Protein 6KKG (pdb70)

InterPro domains:
  IPR001202 WW domain [PF00397] (303-332)
  IPR001202 WW domain [PS01159] (307-332)
  IPR001202 WW domain [PS01159] (353-378)
  IPR001202 WW domain [PS50020] (301-334)
  IPR001202 WW domain [PS50020] (347-380)
  IPR001202 WW domain [SM00456] (302-334)
  IPR001202 WW domain [SM00456] (348-380)
  IPR001202 WW domain [cd00201] (304-334)
  IPR001202 WW domain [cd00201] (350-380)
  IPR001478 PDZ domain [PF00595] (20-96)
  IPR001478 PDZ domain [PF00595] (427-494)
  IPR001478 PDZ domain [PF00595] (607-668)
  IPR001478 PDZ domain [PF00595] (780-857)
  IPR001478 PDZ domain [PF00595] (920-1005)
  IPR001478 PDZ domain [PF00595] (1140-1217)
  IPR001478 PDZ domain [PS50106] (17-101)
  IPR001478 PDZ domain [PS50106] (425-494)
  IPR001478 PDZ domain [PS50106] (604-667)
  IPR001478 PDZ domain [PS50106] (777-859)
  IPR001478 PDZ domain [PS50106] (919-1009)

B-factor: mean 31.5, std 11.19, range [12.84, 75.73]

Sequence (214 aa):
DPLPDNWEMAYTEKGEVYFIDHNTKTTSWLDPRLAKKAKPPEECKENELPYGWEKIDDPIYGTYYVDHINRRTQFENPVLEAKRKLQDPLPDNWEMAYTEKGEVYFIDHNTKTTSWLDPRLAKKAKPPEECKENELPYGWEKIDDPIYGTYYVDHINRRTQFENPVLEAKRKLQDRPPPYVAPPSYEGPHRTLGDRPPPYVAPPSYEGPHRTLG

Secondary structure (DSSP, 8-state):
-PPPTTEEEEE-TT--EEEEETTTTEEESS-GGG-PBP--GGG--TT---TTEEEEEETTTEEEEEETTTTEEESS-HHHHHHHHT-/-PPPTTEEEEE-TT--EEEEETTTTEEESS-GGG--B---GGG--TT---TTEEEEEETTTEEEEEETTTTEEESS-HHHHHHHHT-/--PPPP-PPPPSSS--B---/--PPPP---S-SSS--B---

Radius of gyration: 18.99 Å; Cα contacts (8 Å, |Δi|>4): 407; chains: 4; bounding box: 40×40×57 Å

Organism: Mus musculus (NCBI:txid10090)

Solvent-accessible surface area: 13115 Å² total; per-residue (Å²): 159,120,46,58,122,94,30,72,35,0,70,14,174,185,46,89,58,2,8,0,3,66,88,23,87,9,8,3,47,25,18,32,95,113,36,92,62,10,52,4,9,1,22,0,67,170,109,66,48,10,36,7,46,79,117,50,107,29,143,83,144,28,54,21,13,13,8,21,33,79,44,145,27,49,85,58,29,7,4,108,38,15,70,136,129,65,125,164,118,50,57,124,94,32,70,42,0,66,21,168,200,47,100,52,2,8,1,3,70,80,21,90,6,7,2,48,24,16,34,86,115,22,107,55,8,61,4,16,2,25,0,66,173,109,63,49,10,47,7,50,81,107,45,89,31,142,82,143,33,55,20,14,11,8,24,31,68,46,141,24,42,88,56,30,6,5,107,39,16,71,142,127,64,157,184,84,18,24,110,43,112,49,7,53,76,53,132,40,137,45,111,57,113,83,183,87,19,20,109,41,108,51,7,51,81,52,161,40,135,42,106,54,112,81

GO terms:
  GO:0005515 protein binding (F, IPI)
  GO:0070697 activin receptor binding (F, IPI)
  GO:0007165 signal transduction (P, IPI)
  GO:0030425 dendrite (C, IDA)
  GO:2000809 positive regulation of synaptic vesicle clustering (P, IDA)
  GO:0097118 neuroligin clustering involved in postsynaptic membrane assembly (P, IDA)
  GO:0097546 ciliary base (C, IDA)
  GO:0001750 photoreceptor outer segment (C, IDA)
  GO:0001917 photoreceptor inner segment (C, IDA)
  GO:0005737 cytoplasm (C, IDA)
  GO:0005814 centriole (C, IDA)
  GO:0005886 plasma membrane (C, IDA)
  GO:0032926 negative regulation of activin receptor signaling pathway (P, IDA)
  GO:0060395 SMAD protein signal transduction (P, IDA)
  GO:0072583 clathrin-dependent endocytosis (P, IMP)
  GO:0070699 type II activin receptor binding (F, IPI)
  GO:0046332 SMAD binding (F, IPI)

Nearest PDB structures (foldseek):
  6kkg-assembly2_B  TM=1.010E+00  e=1.401E-16  Mus musculus
  6jjz-assembly2_B  TM=9.881E-01  e=5.230E-16  Mus musculus
  6j68-assembly1_A  TM=7.186E-01  e=1.874E-09  Mus musculus
  7bqf-assembly1_A-2  TM=5.905E-01  e=9.188E-08  Mus musculus
  2kxq-assembly1_A  TM=3.965E-01  e=7.724E-06  Homo sapiens

Foldseek 3Di:
DDADPQKDWDADPVGQIWIARPVVRDIFNDGPVPDDDFDDLLPDDDPDGGPQKDWDQDPVPGIWMAGRVVRDIGRDRRNVVSNVVVD/DDADPQKDWDADPVGQIWMARRVVRDIFNDRPVPDDDFDDLLPDDDPDGGPQKDWDADPVPGIWMAGRVVGDIGRDRNSVVVNVVVD/DDDDDDDDDPDPPDDDPPPD/DDDDDDDDDDDPPDDDPPVD

Structure (mmCIF, N/CA/C/O backbone):
data_6KKG
#
_entry.id   6KKG
#
_cell.length_a   55.715
_cell.length_b   55.715
_cell.length_c   74.696
_cell.angle_alpha   90.000
_cell.angle_beta   90.000
_cell.angle_gamma   120.000
#
_symmetry.space_group_name_H-M   'P 32'
#
loop_
_entity.id
_entity.type
_entity.pdbx_description
1 polymer 'Membrane-associated guanylate kinase, WW and PDZ domain-containing protein 2'
2 polymer 'Peptide from Dendrin'
3 water water
#
loop_
_atom_site.group_PDB
_atom_site.id
_atom_site.type_symbol
_atom_site.label_atom_id
_atom_site.label_alt_id
_atom_site.label_comp_id
_atom_site.label_asym_id
_atom_site.label_entity_id
_atom_site.label_seq_id
_atom_site.pdbx_PDB_ins_code
_atom_site.Cartn_x
_atom_site.Cartn_y
_atom_site.Cartn_z
_atom_site.occupancy
_atom_site.B_iso_or_equiv
_atom_site.auth_seq_id
_atom_site.auth_comp_id
_atom_site.auth_asym_id
_atom_site.auth_atom_id
_atom_site.pdbx_PDB_model_num
ATOM 1 N N . ASP A 1 11 ? -22.880 41.663 5.781 1.00 68.48 301 ASP A N 1
ATOM 2 C CA . ASP A 1 11 ? -22.073 40.631 6.469 1.00 65.11 301 ASP A CA 1
ATOM 3 C C . ASP A 1 11 ? -22.775 39.313 6.912 1.00 62.69 301 ASP A C 1
ATOM 4 O O . ASP A 1 11 ? -22.106 38.394 7.393 1.00 61.51 301 ASP A O 1
ATOM 9 N N . PRO A 1 12 ? -24.114 39.198 6.762 1.00 62.99 302 PRO A N 1
ATOM 10 C CA . PRO A 1 12 ? -24.627 38.012 7.471 1.00 61.80 302 PRO A CA 1
ATOM 11 C C . PRO A 1 12 ? -24.560 36.715 6.657 1.00 60.47 302 PRO A C 1
ATOM 12 O O . PRO A 1 12 ? -24.755 36.729 5.437 1.00 61.08 302 PRO A O 1
ATOM 16 N N . LEU A 1 13 ? -24.317 35.608 7.361 1.00 58.39 303 LEU A N 1
ATOM 17 C CA . LEU A 1 13 ? -24.328 34.257 6.801 1.00 54.94 303 LEU A CA 1
ATOM 18 C C . LEU A 1 13 ? -25.672 33.890 6.195 1.00 56.38 303 LEU A C 1
ATOM 19 O O . LEU A 1 13 ? -26.687 34.479 6.545 1.00 58.82 303 LEU A O 1
ATOM 24 N N . PRO A 1 14 ? -25.683 32.892 5.295 1.00 57.75 304 PRO A N 1
ATOM 25 C CA . PRO A 1 14 ? -26.945 32.366 4.773 1.00 56.45 304 PRO A CA 1
ATOM 26 C C . PRO A 1 14 ? -27.749 31.671 5.867 1.00 56.97 304 PRO A C 1
ATOM 27 O O . PRO A 1 14 ? -27.236 31.472 6.972 1.00 55.96 304 PRO A O 1
ATOM 31 N N . ASP A 1 15 ? -28.988 31.304 5.555 1.00 58.74 305 ASP A N 1
ATOM 32 C CA . ASP A 1 15 ? -29.871 30.646 6.512 1.00 59.74 305 ASP A CA 1
ATOM 33 C C . ASP A 1 15 ? -29.289 29.326 7.016 1.00 60.30 305 ASP A C 1
ATOM 34 O O . ASP A 1 15 ? -28.824 28.511 6.223 1.00 58.86 305 ASP A O 1
ATOM 39 N N . ASN A 1 16 ? -29.344 29.126 8.331 1.00 57.50 306 ASN A N 1
ATOM 40 C CA . ASN A 1 16 ? -28.844 27.923 8.992 1.00 55.71 306 ASN A CA 1
ATOM 41 C C . ASN A 1 16 ? -27.341 27.714 8.813 1.00 52.91 306 ASN A C 1
ATOM 42 O O . ASN A 1 16 ? -26.873 26.586 8.728 1.00 51.38 306 ASN A O 1
ATOM 47 N N . TRP A 1 17 ? -26.597 28.814 8.749 1.00 41.98 307 TRP A N 1
ATOM 48 C CA . TRP A 1 17 ? -25.148 28.787 8.839 1.00 31.52 307 TRP A CA 1
ATOM 49 C C . TRP A 1 17 ? -24.686 29.447 10.133 1.00 37.80 307 TRP A C 1
ATOM 50 O O . TRP A 1 17 ? -25.232 30.468 10.544 1.00 39.38 307 TRP A O 1
ATOM 61 N N . GLU A 1 18 ? -23.667 28.883 10.768 1.00 36.59 308 GLU A N 1
ATOM 62 C CA . GLU A 1 18 ? -23.014 29.554 11.891 1.00 37.86 308 GLU A CA 1
ATOM 63 C C . GLU A 1 18 ? -21.534 29.678 11.576 1.00 31.77 308 GLU A C 1
ATOM 64 O O . GLU A 1 18 ? -20.990 28.830 10.877 1.00 30.28 308 GLU A O 1
ATOM 70 N N . MET A 1 19 ? -20.878 30.718 12.076 1.00 32.43 309 MET A N 1
ATOM 71 C CA . MET A 1 19 ? -19.425 30.722 12.022 1.00 33.12 309 MET A CA 1
ATOM 72 C C . MET A 1 19 ? -18.920 30.320 13.394 1.00 34.55 309 MET A C 1
ATOM 73 O O . MET A 1 19 ? -19.619 30.493 14.392 1.00 36.61 309 MET A O 1
ATOM 78 N N . ALA A 1 20 ? -17.723 29.749 13.440 1.00 30.96 310 ALA A N 1
ATOM 79 C CA . ALA A 1 20 ? -17.164 29.272 14.701 1.00 34.75 310 ALA A CA 1
ATOM 80 C C . ALA A 1 20 ? -15.652 29.449 14.731 1.00 30.66 310 ALA A C 1
ATOM 81 O O . ALA A 1 20 ? -15.035 29.702 13.703 1.00 33.60 310 ALA A O 1
ATOM 83 N N . TYR A 1 21 ? -15.059 29.315 15.909 1.00 31.35 311 TYR A N 1
ATOM 84 C CA . TYR A 1 21 ? -13.612 29.411 16.035 1.00 30.66 311 TYR A CA 1
ATOM 85 C C . TYR A 1 21 ? -13.035 28.068 16.461 1.00 36.62 311 TYR A C 1
ATOM 86 O O . TYR A 1 21 ? -13.602 27.384 17.333 1.00 30.47 311 TYR A O 1
ATOM 95 N N . THR A 1 22 ? -11.916 27.683 15.850 1.00 24.90 312 THR A N 1
ATOM 96 C CA . THR A 1 22 ? -11.196 26.513 16.331 1.00 27.37 312 THR A CA 1
ATOM 97 C C . THR A 1 22 ? -10.611 26.822 17.699 1.00 27.44 312 THR A C 1
ATOM 98 O O . THR A 1 22 ? -10.764 27.933 18.211 1.00 27.66 312 THR A O 1
ATOM 102 N N . GLU A 1 23 ? -9.942 25.839 18.285 1.00 28.93 313 GLU A N 1
ATOM 103 C CA . GLU A 1 23 ? -9.255 26.037 19.556 1.00 32.20 313 GLU A CA 1
ATOM 104 C C . GLU A 1 23 ? -8.221 27.146 19.455 1.00 29.73 313 GLU A C 1
ATOM 105 O O . GLU A 1 23 ? -7.977 27.845 20.432 1.00 31.00 313 GLU A O 1
ATOM 111 N N . LYS A 1 24 ? -7.604 27.285 18.280 1.00 27.75 314 LYS A N 1
ATOM 112 C CA . LYS A 1 24 ? -6.595 28.317 18.047 1.00 29.14 314 LYS A CA 1
ATOM 113 C C . LYS A 1 24 ? -7.209 29.676 17.734 1.00 28.16 314 LYS A C 1
ATOM 114 O O . LYS A 1 24 ? -6.508 30.676 17.659 1.00 28.73 314 LYS A O 1
ATOM 120 N N . GLY A 1 25 ? -8.509 29.715 17.499 1.00 25.49 315 GLY A N 1
ATOM 121 C CA . GLY A 1 25 ? -9.119 30.948 17.053 1.00 24.81 315 GLY A CA 1
ATOM 122 C C . GLY A 1 25 ? -9.017 31.109 15.549 1.00 23.01 315 GLY A C 1
ATOM 123 O O . GLY A 1 25 ? -8.790 32.200 15.053 1.00 22.52 315 GLY A O 1
ATOM 124 N N . GLU A 1 26 ? -9.167 30.011 14.818 1.00 22.42 316 GLU A N 1
ATOM 125 C CA . GLU A 1 26 ? -9.283 30.112 13.375 1.00 27.68 316 GLU A CA 1
ATOM 126 C C . GLU A 1 26 ? -10.755 30.049 12.976 1.00 27.22 316 GLU A C 1
ATOM 127 O O . GLU A 1 26 ? -11.528 29.237 13.500 1.00 26.87 316 GLU A O 1
ATOM 133 N N . VAL A 1 27 ? -11.153 30.917 12.059 1.00 20.86 317 VAL A N 1
ATOM 134 C CA . VAL A 1 27 ? -12.547 30.950 11.641 1.00 21.23 317 VAL A CA 1
ATOM 135 C C . VAL A 1 27 ? -12.843 29.805 10.669 1.00 20.87 317 VAL A C 1
ATOM 136 O O . VAL A 1 27 ? -12.033 29.507 9.778 1.00 20.34 317 VAL A O 1
ATOM 140 N N . TYR A 1 28 ? -13.977 29.138 10.886 1.00 21.49 318 TYR A N 1
ATOM 141 C CA . TYR A 1 28 ? -14.546 28.208 9.913 1.00 21.54 318 TYR A CA 1
ATOM 142 C C . TYR A 1 28 ? -16.060 28.316 9.923 1.00 22.39 318 TYR A C 1
ATOM 143 O O . TYR A 1 28 ? -16.636 29.002 10.770 1.00 23.92 318 TYR A O 1
ATOM 152 N N . PHE A 1 29 ? -16.704 27.630 8.983 1.00 22.65 319 PHE A N 1
ATOM 153 C CA . PHE A 1 29 ? -18.127 27.822 8.749 1.00 23.62 319 PHE A CA 1
ATOM 154 C C . PHE A 1 29 ? -18.908 26.531 8.865 1.00 24.39 319 PHE A C 1
ATOM 155 O O . PHE A 1 29 ? -18.456 25.483 8.429 1.00 24.27 319 PHE A O 1
ATOM 163 N N . ILE A 1 30 ? -20.070 26.626 9.490 1.00 25.52 320 ILE A N 1
ATOM 164 C CA . ILE A 1 30 ? -20.900 25.467 9.739 1.00 29.85 320 ILE A CA 1
ATOM 165 C C . ILE A 1 30 ? -22.160 25.572 8.904 1.00 27.56 320 ILE A C 1
ATOM 166 O O . ILE A 1 30 ? -22.901 26.532 9.025 1.00 28.34 320 ILE A O 1
ATOM 171 N N . ASP A 1 31 ? -22.369 24.601 8.020 1.00 29.58 321 ASP A N 1
ATOM 172 C CA . ASP A 1 31 ? -23.560 24.576 7.178 1.00 30.16 321 ASP A CA 1
ATOM 173 C C . ASP A 1 31 ? -24.581 23.579 7.713 1.00 30.50 321 ASP A C 1
ATOM 174 O O . ASP A 1 31 ? -24.514 22.388 7.403 1.00 35.24 321 ASP A O 1
ATOM 179 N N . HIS A 1 32 ? -25.543 24.061 8.495 1.00 31.69 322 HIS A N 1
ATOM 180 C CA . HIS A 1 32 ? -26.563 23.163 9.049 1.00 33.45 322 HIS A CA 1
ATOM 181 C C . HIS A 1 32 ? -27.518 22.616 7.985 1.00 34.60 322 HIS A C 1
ATOM 182 O O . HIS A 1 32 ? -28.251 21.667 8.250 1.00 39.25 322 HIS A O 1
ATOM 189 N N . ASN A 1 33 ? -27.536 23.215 6.795 1.00 34.28 323 ASN A N 1
ATOM 190 C CA . ASN A 1 33 ? -28.396 22.722 5.717 1.00 38.01 323 ASN A CA 1
ATOM 191 C C . ASN A 1 33 ? -27.912 21.372 5.199 1.00 35.60 323 ASN A C 1
ATOM 192 O O . ASN A 1 33 ? -28.717 20.493 4.871 1.00 37.21 323 ASN A O 1
ATOM 197 N N . THR A 1 34 ? -26.589 21.221 5.130 1.00 36.74 324 THR A N 1
ATOM 198 C CA . THR A 1 34 ? -25.974 19.981 4.671 1.00 34.36 324 THR A CA 1
ATOM 199 C C . THR A 1 34 ? -25.174 19.229 5.745 1.00 33.98 324 THR A C 1
ATOM 200 O O . THR A 1 34 ? -24.551 18.219 5.442 1.00 34.54 324 THR A O 1
ATOM 204 N N . LYS A 1 35 ? -25.180 19.713 6.986 1.00 36.78 325 LYS A N 1
ATOM 205 C CA . LYS A 1 35 ? -24.455 19.050 8.078 1.00 33.58 325 LYS A CA 1
ATOM 206 C C . LYS A 1 35 ? -22.956 18.908 7.794 1.00 33.80 325 LYS A C 1
ATOM 207 O O . LYS A 1 35 ? -22.350 17.880 8.111 1.00 33.30 325 LYS A O 1
ATOM 211 N N . THR A 1 36 ? -22.370 19.929 7.178 1.00 24.04 326 THR A N 1
ATOM 212 C CA . THR A 1 36 ? -20.948 19.916 6.862 1.00 22.62 326 THR A CA 1
ATOM 213 C C . THR A 1 36 ? -20.260 21.159 7.421 1.00 21.83 326 THR A C 1
ATOM 214 O O . THR A 1 36 ? -20.920 22.166 7.668 1.00 22.34 326 THR A O 1
ATOM 218 N N . THR A 1 37 ? -18.942 21.097 7.608 1.00 20.95 327 THR A N 1
ATOM 219 C CA . THR A 1 37 ? -18.172 22.308 7.911 1.00 28.62 327 THR A CA 1
ATOM 220 C C . THR A 1 37 ? -17.153 22.585 6.793 1.00 27.17 327 THR A C 1
ATOM 221 O O . THR A 1 37 ? -16.733 21.663 6.075 1.00 27.01 327 THR A O 1
ATOM 225 N N . SER A 1 38 ? -16.777 23.853 6.643 1.00 24.94 328 SER A N 1
ATOM 226 C CA . 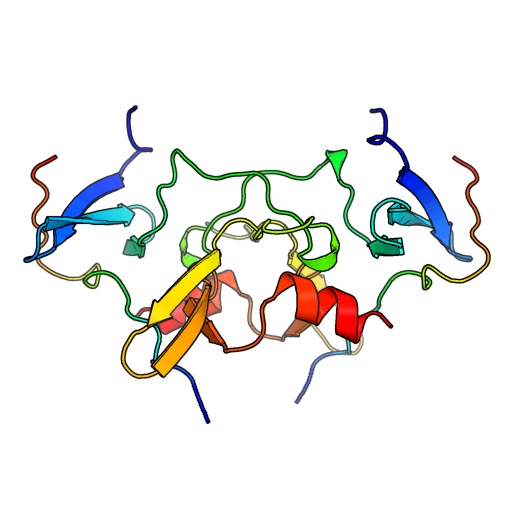SER A 1 38 ? -15.831 24.267 5.606 1.00 18.26 328 SER A CA 1
ATOM 227 C C . SER A 1 38 ? -15.013 25.461 6.058 1.00 18.17 328 SER A C 1
ATOM 228 O O . SER A 1 38 ? -15.473 26.266 6.877 1.00 18.70 328 SER A O 1
ATOM 231 N N . TRP A 1 39 ? -13.799 25.571 5.522 1.00 17.78 329 TRP A N 1
ATOM 232 C CA . TRP A 1 39 ? -12.984 26.761 5.697 1.00 17.89 329 TRP A CA 1
ATOM 233 C C . TRP A 1 39 ? -13.485 27.913 4.825 1.00 23.00 329 TRP A C 1
ATOM 234 O O . TRP A 1 39 ? -13.187 29.079 5.093 1.00 22.58 329 TRP A O 1
ATOM 245 N N . LEU A 1 40 ? -14.213 27.577 3.758 1.00 22.12 330 LEU A N 1
ATOM 246 C CA . LEU A 1 40 ? -14.685 28.564 2.782 1.00 21.99 330 LEU A CA 1
ATOM 247 C C . LEU A 1 40 ? -15.911 29.346 3.276 1.00 21.39 330 LEU A C 1
ATOM 248 O O . LEU A 1 40 ? -16.907 28.765 3.722 1.00 21.30 330 LEU A O 1
ATOM 253 N N . ASP A 1 41 ? -15.814 30.671 3.203 1.00 21.00 331 ASP A N 1
ATOM 254 C CA . ASP A 1 41 ? -16.900 31.586 3.563 1.00 21.60 331 ASP A CA 1
ATOM 255 C C . ASP A 1 41 ? -17.949 31.645 2.446 1.00 21.48 331 ASP A C 1
ATOM 256 O O . ASP A 1 41 ? -17.644 32.092 1.350 1.00 21.38 331 ASP A O 1
ATOM 261 N N . PRO A 1 42 ? -19.194 31.218 2.722 1.00 24.83 332 PRO A N 1
ATOM 262 C CA . PRO A 1 42 ? -20.179 31.262 1.636 1.00 28.64 332 PRO A CA 1
ATOM 263 C C . PRO A 1 42 ? -20.503 32.684 1.156 1.00 32.24 332 PRO A C 1
ATOM 264 O O . PRO A 1 42 ? -21.029 32.857 0.057 1.00 33.44 332 PRO A O 1
ATOM 268 N N . ARG A 1 43 ? -20.182 33.688 1.968 1.00 34.01 333 ARG A N 1
ATOM 269 C CA . ARG A 1 43 ? -20.454 35.075 1.612 1.00 35.17 333 ARG A CA 1
ATOM 270 C C . ARG A 1 43 ? -19.485 35.565 0.551 1.00 34.34 333 ARG A C 1
ATOM 271 O O . ARG A 1 43 ? -19.792 36.463 -0.236 1.00 36.23 333 ARG A O 1
ATOM 279 N N . LEU A 1 44 ? -18.310 34.957 0.547 1.00 32.40 334 LEU A N 1
ATOM 280 C CA . LEU A 1 44 ? -17.203 35.393 -0.283 1.00 36.14 334 LEU A CA 1
ATOM 281 C C . LEU A 1 44 ? -17.095 34.576 -1.546 1.00 40.94 334 LEU A C 1
ATOM 282 O O . LEU A 1 44 ? -16.100 34.676 -2.258 1.00 43.33 334 LEU A O 1
ATOM 287 N N . ALA A 1 45 ? -18.099 33.747 -1.808 1.00 43.25 335 ALA A N 1
ATOM 288 C CA . ALA A 1 45 ? -18.054 32.832 -2.945 1.00 43.72 335 ALA A CA 1
ATOM 289 C C . ALA A 1 45 ? -17.824 33.594 -4.25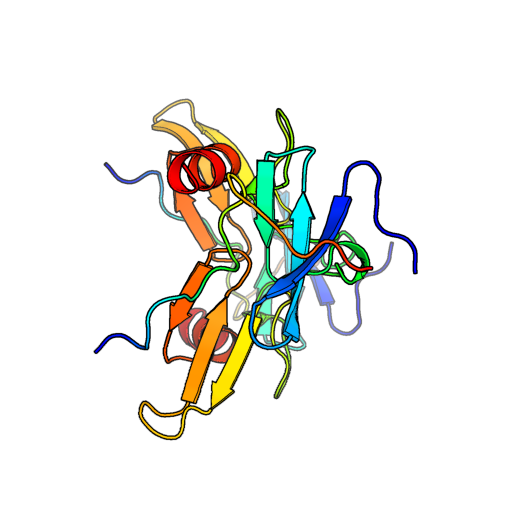4 1.00 48.21 335 ALA A C 1
ATOM 290 O O . ALA A 1 45 ? -18.739 34.230 -4.784 1.00 50.43 335 ALA A O 1
ATOM 292 N N . LYS A 1 46 ? -16.586 33.529 -4.753 1.00 48.76 336 LYS A N 1
ATOM 293 C CA . LYS A 1 46 ? -16.183 34.191 -6.006 1.00 49.04 336 LYS A CA 1
ATOM 294 C C . LYS A 1 46 ? -16.607 33.427 -7.255 1.00 48.68 336 LYS A C 1
ATOM 295 O O . LYS A 1 46 ? -16.990 32.254 -7.183 1.00 49.17 336 LYS A O 1
ATOM 299 N N . LYS A 1 47 ? -16.543 34.101 -8.400 1.00 47.02 337 LYS A N 1
ATOM 300 C CA . LYS A 1 47 ? -16.781 33.439 -9.669 1.00 43.54 337 LYS A CA 1
ATOM 301 C C . LYS A 1 47 ? -15.648 32.455 -9.856 1.00 37.41 337 LYS A C 1
ATOM 302 O O . LYS A 1 47 ? -14.495 32.782 -9.608 1.00 35.39 337 LYS A O 1
ATOM 304 N N . ALA A 1 48 ? -15.979 31.239 -10.255 1.00 34.91 338 ALA A N 1
ATOM 305 C CA . ALA A 1 48 ? -14.954 30.261 -10.522 1.00 32.39 338 ALA A CA 1
ATOM 306 C C . ALA A 1 48 ? -14.524 30.425 -11.952 1.00 33.76 338 ALA A C 1
ATOM 307 O O . ALA A 1 48 ? -15.257 30.972 -12.778 1.00 35.73 338 ALA A O 1
ATOM 309 N N . LYS A 1 49 ? -13.318 29.969 -12.239 1.00 31.52 339 LYS A N 1
ATOM 310 C CA . LYS A 1 49 ? -12.858 29.912 -13.604 1.00 31.70 339 LYS A CA 1
ATOM 311 C C . LYS A 1 49 ? -11.909 28.741 -13.745 1.00 30.35 339 LYS A C 1
ATOM 312 O O . LYS A 1 49 ? -11.182 28.412 -12.798 1.00 28.12 339 LYS A O 1
ATOM 317 N N . PRO A 1 50 ? -11.950 28.088 -14.915 1.00 28.52 340 PRO A N 1
ATOM 318 C CA . PRO A 1 50 ? -10.942 27.123 -15.356 1.00 27.87 340 PRO A CA 1
ATOM 319 C C . PRO A 1 50 ? -9.552 27.607 -14.968 1.00 27.10 340 PRO A C 1
ATOM 320 O O . PRO A 1 50 ? -9.214 28.761 -15.232 1.00 27.80 340 PRO A O 1
ATOM 324 N N . PRO A 1 51 ? -8.765 26.747 -14.315 1.00 16.42 341 PRO A N 1
ATOM 325 C CA . PRO A 1 51 ? -7.464 27.218 -13.837 1.00 16.86 341 PRO A CA 1
ATOM 326 C C . PRO A 1 51 ? -6.568 27.767 -14.971 1.00 18.42 341 PRO A C 1
ATOM 327 O O . PRO A 1 51 ? -5.792 28.693 -14.762 1.00 19.42 341 PRO A O 1
ATOM 331 N N . GLU A 1 52 ? -6.699 27.231 -16.177 1.00 17.67 342 GLU A N 1
ATOM 332 C CA . GLU A 1 52 ? -5.797 27.666 -17.224 1.00 19.19 342 GLU A CA 1
ATOM 333 C C . GLU A 1 52 ? -6.163 29.088 -17.689 1.00 21.42 342 GLU A C 1
ATOM 334 O O . GLU A 1 52 ? -5.448 29.678 -18.484 1.00 23.37 342 GLU A O 1
ATOM 340 N N . GLU A 1 53 ? -7.254 29.642 -17.161 1.00 21.65 343 GLU A N 1
ATOM 341 C CA . GLU A 1 53 ? -7.689 30.977 -17.566 1.00 26.05 343 GLU A CA 1
ATOM 342 C C . GLU A 1 53 ? -7.220 32.039 -16.556 1.00 27.66 343 GLU A C 1
ATOM 343 O O . GLU A 1 53 ? -7.355 33.241 -16.793 1.00 28.50 343 GLU A O 1
ATOM 349 N N . CYS A 1 54 ? -6.626 31.606 -15.466 1.00 24.47 344 CYS A N 1
ATOM 350 C CA . CYS A 1 54 ? -6.047 32.516 -14.508 1.00 26.19 344 CYS A CA 1
ATOM 351 C C . CYS A 1 54 ? -4.745 33.137 -15.005 1.00 28.21 344 CYS A C 1
ATOM 352 O O . CYS A 1 54 ? -4.109 32.622 -15.858 1.00 27.93 344 CYS A O 1
ATOM 355 N N . LYS A 1 55 ? -4.420 34.268 -14.422 1.00 30.76 345 LYS A N 1
ATOM 356 C CA . LYS A 1 55 ? -3.210 35.017 -14.726 1.00 36.11 345 LYS A CA 1
ATOM 357 C C . LYS A 1 55 ? -2.113 34.767 -13.738 1.00 36.48 345 LYS A C 1
ATOM 358 O O . LYS A 1 55 ? -2.128 33.778 -13.060 1.00 30.81 345 LYS A O 1
ATOM 360 N N . GLU A 1 56 ? -1.159 35.685 -13.677 1.00 40.21 346 GLU A N 1
ATOM 361 C CA . GLU A 1 56 ? 0.077 35.489 -12.946 1.00 41.61 346 GLU A CA 1
ATOM 362 C C . GLU A 1 56 ? -0.108 35.825 -11.502 1.00 43.72 346 GLU A C 1
ATOM 363 O O . GLU A 1 56 ? -0.520 36.890 -11.176 1.00 46.85 346 GLU A O 1
ATOM 369 N N . ASN A 1 57 ? 0.151 34.868 -10.643 1.00 35.85 347 ASN A N 1
ATOM 370 C CA . ASN A 1 57 ? -0.118 34.994 -9.221 1.00 38.06 347 ASN A CA 1
ATOM 371 C C . ASN A 1 57 ? -1.606 34.866 -8.901 1.00 37.38 347 ASN A C 1
ATOM 372 O O . ASN A 1 57 ? -2.031 34.971 -7.792 1.00 38.80 347 ASN A O 1
ATOM 374 N N . GLU A 1 58 ? -2.378 34.543 -9.891 1.00 32.71 348 GLU A N 1
ATOM 375 C CA . GLU A 1 58 ? -3.784 34.298 -9.666 1.00 31.35 348 GLU A CA 1
ATOM 376 C C . GLU A 1 58 ? -4.051 32.818 -9.426 1.00 27.98 348 GLU A C 1
ATOM 377 O O . GLU A 1 58 ? -3.544 31.959 -10.139 1.00 26.19 348 GLU A O 1
ATOM 383 N N . LEU A 1 59 ? -4.854 32.541 -8.406 1.00 27.67 349 LEU A N 1
ATOM 384 C CA . LEU A 1 59 ? -5.373 31.210 -8.162 1.00 25.07 349 LEU A CA 1
ATOM 385 C C . LEU A 1 59 ? -6.892 31.175 -8.376 1.00 27.66 349 LEU A C 1
ATOM 386 O O . LEU A 1 59 ? -7.583 32.162 -8.124 1.00 27.11 349 LEU A O 1
ATOM 391 N N . PRO A 1 60 ? -7.422 30.032 -8.843 1.00 25.49 350 PRO A N 1
ATOM 392 C CA . PRO A 1 60 ? -8.884 29.972 -8.930 1.00 26.21 350 PRO A CA 1
ATOM 393 C C . PRO A 1 60 ? -9.503 29.947 -7.535 1.00 28.03 350 PRO A C 1
ATOM 394 O O . PRO A 1 60 ? -8.811 29.669 -6.547 1.00 24.37 350 PRO A O 1
ATOM 398 N N . TYR A 1 61 ? -10.792 30.260 -7.475 1.00 29.87 351 TYR A N 1
ATOM 399 C CA . TYR A 1 61 ? -11.542 30.230 -6.234 1.00 33.54 351 TYR A CA 1
ATOM 400 C C . TYR A 1 61 ? -11.391 28.876 -5.564 1.00 30.89 351 TYR A C 1
ATOM 401 O O . TYR A 1 61 ? -11.416 27.850 -6.231 1.00 28.70 351 TYR A O 1
ATOM 410 N N . GLY A 1 62 ? -11.202 28.879 -4.253 1.00 27.95 352 GLY A N 1
ATOM 411 C CA . GLY A 1 62 ? -11.095 27.641 -3.509 1.00 27.18 352 GLY A CA 1
ATOM 412 C C . GLY A 1 62 ? -9.673 27.267 -3.170 1.00 25.93 352 GLY A C 1
ATOM 413 O O . GLY A 1 62 ? -9.410 26.553 -2.202 1.00 26.48 352 GLY A O 1
ATOM 414 N N . TRP A 1 63 ? -8.739 27.760 -3.968 1.00 22.90 353 TRP A N 1
ATOM 415 C CA . TRP A 1 63 ? -7.340 27.386 -3.807 1.00 21.50 353 TRP A CA 1
ATOM 416 C C . TRP A 1 63 ? -6.578 28.327 -2.900 1.00 22.10 353 TRP A C 1
ATOM 417 O O . TRP A 1 63 ? -6.866 29.517 -2.848 1.00 21.64 353 TRP A O 1
ATOM 428 N N . GLU A 1 64 ? -5.575 27.783 -2.219 1.00 22.90 354 GLU A N 1
ATOM 429 C CA . GLU A 1 64 ? -4.731 28.568 -1.315 1.00 26.81 354 GLU A CA 1
ATOM 430 C C . GLU A 1 64 ? -3.293 28.060 -1.417 1.00 23.58 354 GLU A C 1
ATOM 431 O O . GLU A 1 64 ? -3.057 26.853 -1.413 1.00 22.45 354 GLU A O 1
ATOM 437 N N . LYS A 1 65 ? -2.351 28.985 -1.570 1.00 25.47 355 LYS A N 1
ATOM 438 C CA . LYS A 1 65 ? -0.927 28.665 -1.652 1.00 26.52 355 LYS A CA 1
ATOM 439 C C . LYS A 1 65 ? -0.294 28.664 -0.270 1.00 31.15 355 LYS A C 1
ATOM 440 O O . LYS A 1 65 ? -0.322 29.679 0.437 1.00 32.50 355 LYS A O 1
ATOM 446 N N . ILE A 1 66 ? 0.300 27.535 0.101 1.00 28.56 356 ILE A N 1
ATOM 447 C CA . ILE A 1 66 ? 0.918 27.393 1.411 1.00 30.87 356 ILE A CA 1
ATOM 448 C C . ILE A 1 66 ? 2.423 27.290 1.272 1.00 32.74 356 ILE A C 1
ATOM 449 O O . ILE A 1 66 ? 2.916 26.406 0.581 1.00 31.71 356 ILE A O 1
ATOM 454 N N . ASP A 1 67 ? 3.152 28.199 1.916 1.00 35.90 357 ASP A N 1
ATOM 455 C CA . ASP A 1 67 ? 4.606 28.133 1.903 1.00 38.34 357 ASP A CA 1
ATOM 456 C C . ASP A 1 67 ? 5.089 27.552 3.240 1.00 43.08 357 ASP A C 1
ATOM 457 O O . ASP A 1 67 ? 5.436 28.277 4.178 1.00 46.30 357 ASP A O 1
ATOM 462 N N . ASP A 1 68 ? 5.097 26.225 3.303 1.00 41.53 358 ASP A N 1
ATOM 463 C CA . ASP A 1 68 ? 5.447 25.475 4.505 1.00 40.54 358 ASP A CA 1
ATOM 464 C C . ASP A 1 68 ? 6.957 25.446 4.778 1.00 46.18 358 ASP A C 1
ATOM 465 O O . ASP A 1 68 ? 7.734 24.928 3.984 1.00 43.85 358 ASP A O 1
ATOM 470 N N . PRO A 1 69 ? 7.374 25.987 5.926 1.00 38.16 359 PRO A N 1
ATOM 471 C CA . PRO A 1 69 ? 8.789 25.986 6.322 1.00 40.90 359 PRO A CA 1
ATOM 472 C C . PRO A 1 69 ? 9.427 24.588 6.407 1.00 45.12 359 PRO A C 1
ATOM 473 O O . PRO A 1 69 ? 10.640 24.462 6.229 1.00 47.98 359 PRO A O 1
ATOM 477 N N . ILE A 1 70 ? 8.639 23.556 6.672 1.00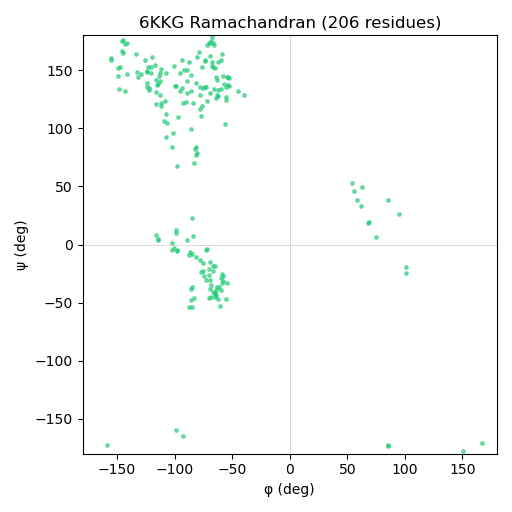 44.77 360 ILE A N 1
ATOM 478 C CA . ILE A 1 70 ? 9.169 22.200 6.634 1.00 48.96 360 ILE A CA 1
ATOM 479 C C . ILE A 1 70 ? 9.155 21.625 5.216 1.00 47.91 360 ILE A C 1
ATOM 480 O O . ILE A 1 70 ? 10.181 21.181 4.708 1.00 50.62 360 ILE A O 1
ATOM 482 N N . TYR A 1 71 ? 7.998 21.655 4.563 1.00 44.30 361 TYR A N 1
ATOM 483 C CA . TYR A 1 71 ? 7.832 20.923 3.311 1.00 43.87 361 TYR A CA 1
ATOM 484 C C . TYR A 1 71 ? 7.900 21.793 2.080 1.00 49.74 361 TYR A C 1
ATOM 485 O O . TYR A 1 71 ? 7.867 21.296 0.958 1.00 48.95 361 TYR A 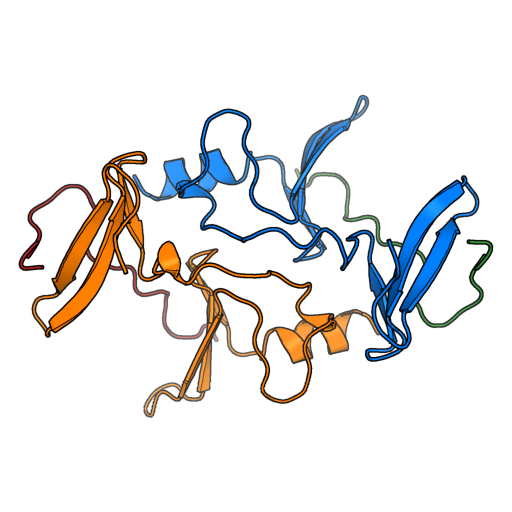O 1
ATOM 494 N N . GLY A 1 72 ? 8.000 23.094 2.281 1.00 37.67 362 GLY A N 1
ATOM 495 C CA . GLY A 1 72 ? 8.065 23.992 1.156 1.00 38.74 362 GLY A CA 1
ATOM 496 C C . GLY A 1 72 ? 6.689 24.361 0.652 1.00 33.50 362 GLY A C 1
ATOM 497 O O . GLY A 1 72 ? 5.655 24.046 1.251 1.00 32.45 362 GLY A O 1
ATOM 498 N N . THR A 1 73 ? 6.688 25.054 -0.473 1.00 31.44 363 THR A N 1
ATOM 499 C CA . THR A 1 73 ? 5.465 25.494 -1.101 1.00 27.92 363 THR A CA 1
ATOM 500 C C . THR A 1 73 ? 4.568 24.342 -1.553 1.00 27.52 363 THR A C 1
ATOM 501 O O . THR A 1 73 ? 5.012 23.408 -2.232 1.00 27.02 363 THR A O 1
ATOM 505 N N . TYR A 1 74 ? 3.305 24.397 -1.158 1.00 23.48 364 TYR A N 1
ATOM 506 C CA . TYR A 1 74 ? 2.332 23.552 -1.806 1.00 24.18 364 TYR A CA 1
ATOM 507 C C . TYR A 1 74 ? 1.002 24.266 -1.901 1.00 21.96 364 TYR A C 1
ATOM 508 O O . TYR A 1 74 ? 0.838 25.390 -1.412 1.00 18.87 364 TYR A O 1
ATOM 517 N N . TYR A 1 75 ? 0.066 23.604 -2.564 1.00 19.49 365 TYR A N 1
ATOM 518 C CA . TYR A 1 75 ? -1.193 24.222 -2.914 1.00 19.76 365 TYR A CA 1
ATOM 519 C C . TYR A 1 75 ? -2.355 23.435 -2.340 1.00 17.85 365 TYR A C 1
ATOM 520 O O . TYR A 1 75 ? -2.400 22.206 -2.427 1.00 22.84 365 TYR A O 1
ATOM 529 N N . VAL A 1 76 ? -3.280 24.159 -1.730 1.00 16.99 366 VAL A N 1
ATOM 530 C CA . VAL A 1 76 ? -4.429 23.556 -1.085 1.00 20.83 366 VAL A CA 1
ATOM 531 C C . VAL A 1 76 ? -5.697 23.924 -1.825 1.00 16.79 366 VAL A C 1
ATOM 532 O O . VAL A 1 76 ? -5.951 25.087 -2.080 1.00 22.28 366 VAL A O 1
ATOM 536 N N . ASP A 1 77 ? -6.488 22.921 -2.167 1.00 22.67 367 ASP A N 1
ATOM 537 C CA . ASP A 1 77 ? -7.780 23.127 -2.817 1.00 21.73 367 ASP A CA 1
ATOM 538 C C . ASP A 1 77 ? -8.888 22.829 -1.805 1.00 22.14 367 ASP A C 1
ATOM 539 O O . ASP A 1 77 ? -9.075 21.682 -1.398 1.00 23.20 367 ASP A O 1
ATOM 544 N N . HIS A 1 78 ? -9.624 23.856 -1.400 1.00 16.08 368 HIS A N 1
ATOM 545 C CA . HIS A 1 78 ? -10.602 23.684 -0.336 1.00 15.79 368 HIS A CA 1
ATOM 546 C C . HIS A 1 78 ? -11.918 23.170 -0.866 1.00 20.66 368 HIS A C 1
ATOM 547 O O . HIS A 1 78 ? -12.830 22.819 -0.110 1.00 20.92 368 HIS A O 1
ATOM 554 N N . ILE A 1 79 ? -12.034 23.127 -2.178 1.00 23.00 369 ILE A N 1
ATOM 555 C CA . ILE A 1 79 ? -13.275 22.655 -2.745 1.00 26.60 369 ILE A CA 1
ATOM 556 C C . ILE A 1 79 ? -13.232 21.130 -2.836 1.00 29.46 369 ILE A C 1
ATOM 557 O O . ILE A 1 79 ? -14.169 20.455 -2.407 1.00 31.13 369 ILE A O 1
ATOM 562 N N . ASN A 1 80 ? -12.137 20.597 -3.367 1.00 22.46 370 ASN A N 1
ATOM 563 C CA . ASN A 1 80 ? -11.931 19.150 -3.466 1.00 32.74 370 ASN A CA 1
ATOM 564 C C . ASN A 1 80 ? -11.282 18.517 -2.226 1.00 30.17 370 ASN A C 1
ATOM 565 O O . ASN A 1 80 ? -11.204 17.286 -2.124 1.00 25.38 370 ASN A O 1
ATOM 570 N N . ARG A 1 81 ? -10.827 19.361 -1.300 1.00 21.36 371 ARG A N 1
ATOM 571 C CA . ARG A 1 81 ? -10.069 18.939 -0.118 1.00 20.75 371 ARG A CA 1
ATOM 572 C C . ARG A 1 81 ? -8.848 18.109 -0.485 1.00 24.72 371 ARG A C 1
ATOM 573 O O . ARG A 1 81 ? -8.642 17.004 0.049 1.00 25.89 371 ARG A O 1
ATOM 581 N N . ARG A 1 82 ? -8.044 18.679 -1.384 1.00 23.52 372 ARG A N 1
ATOM 582 C CA . ARG A 1 82 ? -6.844 18.052 -1.927 1.00 23.19 372 ARG A CA 1
ATOM 583 C C . ARG A 1 82 ? -5.617 18.940 -1.687 1.00 18.35 372 ARG A C 1
ATOM 584 O O . ARG A 1 82 ? -5.747 20.157 -1.595 1.00 21.80 372 ARG A O 1
ATOM 592 N N . THR A 1 83 ? -4.432 18.340 -1.602 1.00 18.56 373 THR A N 1
ATOM 593 C CA . THR A 1 83 ? -3.188 19.108 -1.631 1.00 19.31 373 THR A CA 1
ATOM 594 C C . THR A 1 83 ? -2.288 18.593 -2.764 1.00 21.36 373 THR A C 1
ATOM 595 O O . THR A 1 83 ? -2.339 17.409 -3.127 1.00 22.94 373 THR A O 1
ATOM 599 N N . GLN A 1 84 ? -1.501 19.493 -3.343 1.00 16.23 374 GLN A N 1
ATOM 600 C CA . GLN A 1 84 ? -0.561 19.147 -4.410 1.00 23.91 374 GLN A CA 1
ATOM 601 C C . GLN A 1 84 ? 0.596 20.148 -4.471 1.00 21.19 374 GLN A C 1
ATOM 602 O O . GLN A 1 84 ? 0.494 21.278 -3.968 1.00 15.85 374 GLN A O 1
ATOM 608 N N . PHE A 1 85 ? 1.686 19.733 -5.106 1.00 15.44 375 PHE A N 1
ATOM 609 C CA . PHE A 1 85 ? 2.869 20.581 -5.222 1.00 14.34 375 PHE A CA 1
ATOM 610 C C . PHE A 1 85 ? 2.823 21.536 -6.407 1.00 18.67 375 PHE A C 1
ATOM 611 O O . PHE A 1 85 ? 3.296 22.691 -6.322 1.00 17.81 375 PHE A O 1
ATOM 619 N N . GLU A 1 86 ? 2.292 21.067 -7.527 1.00 14.65 376 GLU A N 1
ATOM 620 C CA . GLU A 1 86 ? 2.320 21.914 -8.710 1.00 14.44 376 GLU A CA 1
ATOM 621 C C . GLU A 1 86 ? 1.318 23.030 -8.507 1.00 13.83 376 GLU A C 1
ATOM 622 O O . GLU A 1 86 ? 0.222 22.798 -8.018 1.00 16.86 376 GLU A O 1
ATOM 628 N N . ASN A 1 87 ? 1.707 24.249 -8.835 1.00 13.10 377 ASN A N 1
ATOM 629 C CA . ASN A 1 87 ? 0.733 25.333 -8.970 1.00 16.01 377 ASN A CA 1
ATOM 630 C C . ASN A 1 87 ? -0.351 24.902 -9.989 1.00 17.78 377 ASN A C 1
ATOM 631 O O . ASN A 1 87 ? -0.026 24.529 -11.113 1.00 19.59 377 ASN A O 1
ATOM 636 N N . PRO A 1 88 ? -1.637 24.922 -9.589 1.00 19.28 378 PRO A N 1
ATOM 637 C CA . PRO A 1 88 ? -2.694 24.343 -10.437 1.00 17.58 378 PRO A CA 1
ATOM 638 C C . PRO A 1 88 ? -2.973 25.123 -11.738 1.00 15.24 378 PRO A C 1
ATOM 639 O O . PRO A 1 88 ? -3.404 24.549 -12.740 1.00 15.66 378 PRO A O 1
ATOM 643 N N . VAL A 1 89 ? -2.771 26.424 -11.703 1.00 15.64 379 VAL A N 1
ATOM 644 C CA . VAL A 1 89 ? -2.851 27.233 -12.914 1.00 17.33 379 VAL A CA 1
ATOM 645 C C . VAL A 1 89 ? -1.744 26.841 -13.911 1.00 17.98 379 VAL A C 1
ATOM 646 O O . VAL A 1 89 ? -1.978 26.724 -15.121 1.00 18.14 379 VAL A O 1
ATOM 650 N N . LEU A 1 90 ? -0.535 26.632 -13.395 1.00 16.64 380 LEU A N 1
ATOM 651 C CA . LEU A 1 90 ? 0.603 26.331 -14.264 1.00 24.58 380 LEU A CA 1
ATOM 652 C C . LEU A 1 90 ? 0.465 24.909 -14.792 1.00 23.71 380 LEU A C 1
ATOM 653 O O . LEU A 1 90 ? 0.883 24.607 -15.912 1.00 23.50 380 LEU A O 1
ATOM 658 N N . GLU A 1 91 ? -0.163 24.050 -13.981 1.00 24.16 381 GLU A N 1
ATOM 659 C CA . GLU A 1 91 ? -0.344 22.673 -14.357 1.00 22.54 381 GLU A CA 1
ATOM 660 C C . GLU A 1 91 ? -1.327 22.579 -15.513 1.00 18.31 381 GLU A C 1
ATOM 661 O O . GLU A 1 91 ? -1.089 21.860 -16.468 1.00 20.16 381 GLU A O 1
ATOM 667 N N . ALA A 1 92 ? -2.430 23.310 -15.414 1.00 17.91 382 ALA A N 1
ATOM 668 C CA . ALA A 1 92 ? -3.459 23.274 -16.449 1.00 21.45 382 ALA A CA 1
ATOM 669 C C . ALA A 1 92 ? -2.892 23.870 -17.727 1.00 23.98 382 ALA A C 1
ATOM 670 O O . ALA A 1 92 ? -3.113 23.344 -18.814 1.00 24.04 382 ALA A O 1
ATOM 672 N N . LYS A 1 93 ? -2.131 24.954 -17.577 1.00 23.85 383 LYS A N 1
ATOM 673 C CA . LYS A 1 93 ? -1.488 25.602 -18.722 1.00 25.64 383 LYS A CA 1
ATOM 674 C C . LYS A 1 93 ? -0.457 24.674 -19.360 1.00 27.41 383 LYS A C 1
ATOM 675 O O . LYS A 1 93 ? -0.341 24.596 -20.583 1.00 27.76 383 LYS A O 1
ATOM 681 N N . ARG A 1 94 ? 0.303 23.987 -18.516 1.00 25.40 384 ARG A N 1
ATOM 682 C CA . ARG A 1 94 ? 1.292 23.034 -18.983 1.00 27.03 384 ARG A CA 1
ATOM 683 C C . ARG A 1 94 ? 0.628 21.921 -19.781 1.00 28.95 384 ARG A C 1
ATOM 684 O O . ARG A 1 94 ? 1.015 21.624 -20.915 1.00 31.42 384 ARG A O 1
ATOM 692 N N . LYS A 1 95 ? -0.382 21.307 -19.177 1.00 29.00 385 LYS A N 1
ATOM 693 C CA . LYS A 1 95 ? -1.002 20.126 -19.750 1.00 32.47 385 LYS A CA 1
ATOM 694 C C . LYS A 1 95 ? -1.812 20.447 -21.004 1.00 34.31 385 LYS A C 1
ATOM 695 O O . LYS A 1 95 ? -2.052 19.571 -21.828 1.00 36.96 385 LYS A O 1
ATOM 701 N N . LEU A 1 96 ? -2.210 21.703 -21.161 1.00 34.32 386 LEU A N 1
ATOM 702 C CA . LEU A 1 96 ? -2.899 22.126 -22.373 1.00 39.93 386 LEU A CA 1
ATOM 703 C C . LEU A 1 96 ? -1.908 22.501 -23.484 1.00 47.39 386 LEU A C 1
ATOM 704 O O . LEU A 1 96 ? -2.254 23.244 -24.413 1.00 54.04 386 LEU A O 1
ATOM 709 N N . GLN A 1 97 ? -0.688 21.975 -23.400 1.00 47.63 387 GLN A N 1
ATOM 710 C CA . GLN A 1 97 ? 0.294 22.157 -24.467 1.00 52.88 387 GLN A CA 1
ATOM 711 C C . GLN A 1 97 ? 0.563 20.832 -25.178 1.00 58.64 387 GLN A C 1
ATOM 712 O O . GLN A 1 97 ? 0.363 19.755 -24.606 1.00 59.34 387 GLN A O 1
ATOM 714 N N . ASP B 1 11 ? -24.272 39.781 -22.296 1.00 50.05 301 ASP B N 1
ATOM 715 C CA . ASP B 1 11 ? -24.218 39.302 -23.675 1.00 49.54 301 ASP B CA 1
ATOM 716 C C . ASP B 1 11 ? -22.822 39.411 -24.336 1.00 49.60 301 ASP B C 1
ATOM 717 O O . ASP B 1 11 ? -22.438 38.527 -25.105 1.00 47.95 301 ASP B O 1
ATOM 722 N N . PRO B 1 12 ? -22.042 40.469 -24.044 1.00 47.89 302 PRO B N 1
ATOM 723 C CA . PRO B 1 12 ? -20.774 40.466 -24.790 1.00 46.34 302 PRO B CA 1
ATOM 724 C C . PRO B 1 12 ? -19.600 39.727 -24.112 1.00 49.94 302 PRO B C 1
ATOM 725 O O . PRO B 1 12 ? -19.418 39.820 -22.892 1.00 50.80 302 PRO B O 1
ATOM 729 N N . LEU B 1 13 ? -18.807 39.012 -24.913 1.00 41.89 303 LEU B N 1
ATOM 730 C CA . LEU B 1 13 ? -17.612 38.317 -24.424 1.00 41.07 303 LEU B CA 1
ATOM 731 C C . LEU B 1 13 ? -16.564 39.285 -23.896 1.00 43.63 303 LEU B C 1
ATOM 732 O O . LEU B 1 13 ? -16.376 40.352 -24.463 1.00 44.11 303 LEU B O 1
ATOM 737 N N . PRO B 1 14 ? -15.846 38.887 -22.831 1.00 44.57 304 PRO B N 1
ATOM 738 C CA . PRO B 1 14 ? -14.736 39.678 -22.292 1.00 44.88 304 PRO B CA 1
ATOM 739 C C . PRO B 1 14 ? -13.646 39.906 -23.332 1.00 44.21 304 PRO B C 1
ATOM 740 O O . PRO B 1 14 ? -13.620 39.218 -24.344 1.00 46.47 304 PRO B O 1
ATOM 744 N N . ASP B 1 15 ? -12.758 40.858 -23.080 1.00 46.77 305 ASP B N 1
ATOM 745 C CA . ASP B 1 15 ? -11.728 41.233 -24.044 1.00 46.85 305 ASP B CA 1
ATOM 746 C C . ASP B 1 15 ? -10.842 40.056 -24.450 1.00 44.21 305 ASP B C 1
ATOM 747 O O . ASP B 1 15 ? -10.443 39.248 -23.608 1.00 43.75 305 ASP B O 1
ATOM 752 N N . ASN B 1 16 ? -10.545 39.990 -25.748 1.00 43.01 306 ASN B N 1
ATOM 753 C CA . ASN B 1 16 ? -9.667 38.988 -26.351 1.00 43.19 306 ASN B CA 1
ATOM 754 C C . ASN B 1 16 ? -10.263 37.570 -26.350 1.00 38.16 306 ASN B C 1
ATOM 755 O O . ASN B 1 16 ? -9.542 36.584 -26.496 1.00 36.91 306 ASN B O 1
ATOM 760 N N . TRP B 1 17 ? -11.583 37.477 -26.206 1.00 42.72 307 TRP B N 1
ATOM 761 C CA . TRP B 1 17 ? -12.290 36.205 -26.339 1.00 38.28 307 TRP B CA 1
ATOM 762 C C . TRP B 1 17 ? -13.096 36.124 -27.635 1.00 37.73 307 TRP B C 1
ATOM 763 O O . TRP B 1 17 ? -13.619 37.129 -28.104 1.00 39.37 307 TRP B O 1
ATOM 774 N N . GLU B 1 18 ? -13.214 34.923 -28.197 1.00 32.93 308 GLU B N 1
ATOM 775 C CA . GLU B 1 18 ? -14.126 34.667 -29.321 1.00 33.91 308 GLU B CA 1
ATOM 776 C C . GLU B 1 18 ? -14.996 33.448 -29.011 1.00 31.36 308 GLU B C 1
ATOM 777 O O . GLU B 1 18 ? -14.548 32.521 -28.339 1.00 29.22 308 GLU B O 1
ATOM 783 N N . MET B 1 19 ? -16.235 33.458 -29.487 1.00 29.50 309 MET B N 1
ATOM 784 C CA . MET B 1 19 ? -17.044 32.249 -29.491 1.00 27.79 309 MET B CA 1
ATOM 785 C C . MET B 1 19 ? -16.779 31.542 -30.812 1.00 32.46 309 MET B C 1
ATOM 786 O O . MET B 1 19 ? -16.469 32.198 -31.816 1.00 31.31 309 MET B O 1
ATOM 791 N N . ALA B 1 20 ? -16.875 30.215 -30.828 1.00 28.16 310 ALA B N 1
ATOM 792 C CA . ALA B 1 20 ? -16.707 29.484 -32.089 1.00 28.44 310 ALA B CA 1
ATOM 793 C C . ALA B 1 20 ? -17.612 28.254 -32.171 1.00 27.22 310 ALA B C 1
ATOM 794 O O . ALA B 1 20 ? -18.176 27.830 -31.171 1.00 28.97 310 ALA B O 1
ATOM 796 N N . TYR B 1 21 ? -17.772 27.701 -33.368 1.00 28.45 311 TYR B N 1
ATOM 797 C CA . TYR B 1 21 ? -18.581 26.498 -33.546 1.00 29.51 311 TYR B CA 1
ATOM 798 C C . TYR B 1 21 ? -17.711 25.344 -33.998 1.00 31.93 311 TYR B C 1
ATOM 799 O O . TYR B 1 21 ? -16.845 25.512 -34.864 1.00 31.34 311 TYR B O 1
ATOM 808 N N . THR B 1 22 ? -17.948 24.173 -33.418 1.00 28.42 312 THR B N 1
ATOM 809 C CA . THR B 1 22 ? -17.326 22.949 -33.901 1.00 30.17 312 THR B CA 1
ATOM 810 C C . THR B 1 22 ? -17.927 22.602 -35.252 1.00 31.72 312 THR B C 1
ATOM 811 O O . THR B 1 22 ? -18.886 23.239 -35.691 1.00 31.23 312 THR B O 1
ATOM 815 N N . GLU B 1 23 ? -17.370 21.590 -35.903 1.00 33.95 313 GLU B N 1
ATOM 816 C CA . GLU B 1 23 ? -17.914 21.108 -37.167 1.00 36.15 313 GLU B CA 1
ATOM 817 C C . GLU B 1 23 ? -19.382 20.745 -37.043 1.00 34.49 313 GLU B C 1
ATOM 818 O O . GLU B 1 23 ? -20.138 20.902 -37.991 1.00 35.47 313 GLU B O 1
ATOM 824 N N . LYS B 1 24 ? -19.782 20.248 -35.875 1.00 32.56 314 LYS B N 1
ATOM 825 C CA . LYS B 1 24 ? -21.172 19.841 -35.670 1.00 31.51 314 LYS B CA 1
ATOM 826 C C . LYS B 1 24 ? -22.096 20.971 -35.220 1.00 29.41 314 LYS B C 1
ATOM 827 O O . LYS B 1 24 ? -23.302 20.773 -35.115 1.00 28.81 314 LYS B O 1
ATOM 833 N N . GLY B 1 25 ? -21.543 22.144 -34.934 1.00 28.61 315 GLY B N 1
ATOM 834 C CA . GLY B 1 25 ? -22.365 23.264 -34.502 1.00 27.12 315 GLY B CA 1
ATOM 835 C C . GLY B 1 25 ? -22.469 23.407 -32.994 1.00 25.01 315 GLY B C 1
ATOM 836 O O . GLY B 1 25 ? -23.432 23.950 -32.467 1.00 23.92 315 GLY B O 1
ATOM 837 N N . GLU B 1 26 ? -21.463 22.918 -32.286 1.00 24.81 316 GLU B N 1
ATOM 838 C CA . GLU B 1 26 ? -21.453 23.086 -30.850 1.00 27.44 316 GLU B CA 1
ATOM 839 C C . GLU B 1 26 ? -20.639 24.310 -30.486 1.00 26.31 316 GLU B C 1
ATOM 840 O O . GLU B 1 26 ? -19.530 24.493 -30.974 1.00 26.54 316 GLU B O 1
ATOM 846 N N . VAL B 1 27 ? -21.192 25.155 -29.628 1.00 18.64 317 VAL B N 1
ATOM 847 C CA . VAL B 1 27 ? -20.481 26.352 -29.202 1.00 19.70 317 VAL B CA 1
ATOM 848 C C . VAL B 1 27 ? -19.341 26.046 -28.223 1.00 17.12 317 VAL B C 1
ATOM 849 O O . VAL B 1 27 ? -19.503 25.245 -27.289 1.00 15.36 317 VAL B O 1
ATOM 853 N N . TYR B 1 28 ? -18.189 26.673 -28.456 1.00 15.01 318 TYR B N 1
ATOM 854 C CA . TYR B 1 28 ? -17.112 26.739 -27.460 1.00 15.20 318 TYR B CA 1
ATOM 855 C C . TYR B 1 28 ? -16.462 28.114 -27.496 1.00 20.02 318 TYR B C 1
ATOM 856 O O . TYR B 1 28 ? -16.774 28.942 -28.366 1.00 18.05 318 TYR B O 1
ATOM 865 N N . PHE B 1 29 ? -15.556 28.344 -26.550 1.00 20.03 319 PHE B N 1
ATOM 866 C CA . PHE B 1 29 ? -15.025 29.684 -26.292 1.00 21.83 319 PHE B CA 1
ATOM 867 C C . PHE B 1 29 ? -13.524 29.709 -26.395 1.00 20.47 319 PHE B C 1
ATOM 868 O O . PHE B 1 29 ? -12.847 28.825 -25.900 1.00 20.05 319 PHE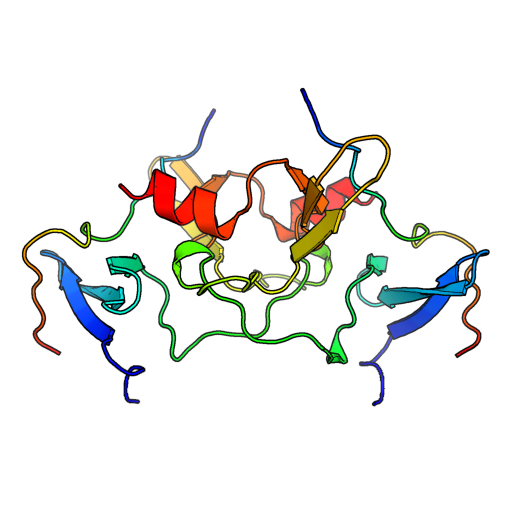 B O 1
ATOM 876 N N . ILE B 1 30 ? -13.022 30.732 -27.065 1.00 27.10 320 ILE B N 1
ATOM 877 C CA . ILE B 1 30 ? -11.601 30.862 -27.298 1.00 28.79 320 ILE B CA 1
ATOM 878 C C . ILE B 1 30 ? -11.060 31.996 -26.442 1.00 29.55 320 ILE B C 1
ATOM 879 O O . ILE B 1 30 ? -11.548 33.123 -26.510 1.00 26.98 320 ILE B O 1
ATOM 884 N N . ASP B 1 31 ? -10.075 31.684 -25.609 1.00 25.96 321 ASP B N 1
ATOM 885 C CA . ASP B 1 31 ? -9.483 32.684 -24.740 1.00 27.43 321 ASP B CA 1
ATOM 886 C C . ASP B 1 31 ? -8.102 33.030 -25.235 1.00 30.69 321 ASP B C 1
ATOM 887 O O . ASP B 1 31 ? -7.128 32.386 -24.853 1.00 29.99 321 ASP B O 1
ATOM 892 N N . HIS B 1 32 ? -8.012 34.058 -26.070 1.00 33.39 322 HIS B N 1
ATOM 893 C CA . HIS B 1 32 ? -6.720 34.465 -26.615 1.00 34.68 322 HIS B CA 1
ATOM 894 C C . HIS B 1 32 ? -5.791 35.023 -25.535 1.00 35.96 322 HIS B C 1
ATOM 895 O O . HIS B 1 32 ? -4.596 35.110 -25.752 1.00 37.92 322 HIS B O 1
ATOM 902 N N . ASN B 1 33 ? -6.337 35.419 -24.386 1.00 35.07 323 ASN B N 1
ATOM 903 C CA . ASN B 1 33 ? -5.510 35.898 -23.274 1.00 36.24 323 ASN B CA 1
ATOM 904 C C . ASN B 1 33 ? -4.617 34.790 -22.751 1.00 35.53 323 ASN B C 1
ATOM 905 O O . ASN B 1 33 ? -3.472 35.031 -22.386 1.00 37.36 323 ASN B O 1
ATOM 910 N N . THR B 1 34 ? -5.153 33.572 -22.693 1.00 34.85 324 THR B N 1
ATOM 911 C CA . THR B 1 34 ? -4.387 32.448 -22.168 1.00 35.48 324 THR B CA 1
ATOM 912 C C . THR B 1 34 ? -4.071 31.384 -23.209 1.00 34.04 324 THR B C 1
ATOM 913 O O . THR B 1 34 ? -3.522 30.344 -22.864 1.00 33.59 324 THR B O 1
ATOM 917 N N . LYS B 1 35 ? -4.433 31.632 -24.466 1.00 33.31 325 LYS B N 1
ATOM 918 C CA . LYS B 1 35 ? -4.196 30.671 -25.549 1.00 33.11 325 LYS B CA 1
ATOM 919 C C . LYS B 1 35 ? -4.811 29.303 -25.231 1.00 30.81 325 LYS B C 1
ATOM 920 O O . LYS B 1 35 ? -4.160 28.263 -25.382 1.00 30.12 325 LYS B O 1
ATOM 924 N N . THR B 1 36 ? -6.053 29.306 -24.768 1.00 28.07 326 THR B N 1
ATOM 925 C CA . THR B 1 36 ? -6.735 28.062 -24.455 1.00 26.02 326 THR B CA 1
ATOM 926 C C . THR B 1 36 ? -8.148 28.072 -25.027 1.00 31.23 326 THR B C 1
ATOM 927 O O . THR B 1 36 ? -8.662 29.126 -25.400 1.00 31.58 326 THR B O 1
ATOM 931 N N . THR B 1 37 ? -8.769 26.900 -25.114 1.00 22.86 327 THR B N 1
ATOM 932 C CA . THR B 1 37 ? -10.192 26.824 -25.424 1.00 27.80 327 THR B CA 1
ATOM 933 C C . THR B 1 37 ? -10.936 26.111 -24.287 1.00 27.17 327 THR B C 1
ATOM 934 O O . THR B 1 37 ? -10.357 25.306 -23.545 1.00 26.98 327 THR B O 1
ATOM 938 N N . SER B 1 38 ? -12.211 26.443 -24.131 1.00 25.32 328 SER B N 1
ATOM 939 C CA . SER B 1 38 ? -13.027 25.832 -23.096 1.00 17.58 328 SER B CA 1
ATOM 940 C C . SER B 1 38 ? -14.460 25.718 -23.555 1.00 16.30 328 SER B C 1
ATOM 941 O O . SER B 1 38 ? -14.918 26.507 -24.383 1.00 18.07 328 SER B O 1
ATOM 944 N N . TRP B 1 39 ? -15.159 24.728 -23.008 1.00 15.64 329 TRP B N 1
ATOM 945 C CA . TRP B 1 39 ? -16.589 24.609 -23.198 1.00 20.02 329 TRP B CA 1
ATOM 946 C C . TRP B 1 39 ? -17.339 25.628 -22.347 1.00 21.87 329 TRP B C 1
ATOM 947 O O . TRP B 1 39 ? -18.529 25.864 -22.567 1.00 23.05 329 TRP B O 1
ATOM 958 N N . LEU B 1 40 ? -16.666 26.221 -21.362 1.00 22.40 330 LEU B N 1
ATOM 959 C CA . LEU B 1 40 ? -17.363 27.088 -20.408 1.00 22.88 330 LEU B CA 1
ATOM 960 C C . LEU B 1 40 ? -17.412 28.536 -20.878 1.00 25.08 330 LEU B C 1
ATOM 961 O O . LEU B 1 40 ? -16.396 29.124 -21.269 1.00 22.82 330 LEU B O 1
ATOM 966 N N . ASP B 1 41 ? -18.618 29.093 -20.827 1.00 28.21 331 ASP B N 1
ATOM 967 C CA . ASP B 1 41 ? -18.911 30.486 -21.171 1.00 21.29 331 ASP B CA 1
ATOM 968 C C . ASP B 1 41 ? -18.489 31.422 -20.043 1.00 23.10 331 ASP B C 1
ATOM 969 O O . ASP B 1 41 ? -19.127 31.437 -18.995 1.00 27.67 331 ASP B O 1
ATOM 974 N N . PRO B 1 42 ? -17.442 32.234 -20.260 1.00 25.48 332 PRO B N 1
ATOM 975 C CA . PRO B 1 42 ? -16.977 33.096 -19.168 1.00 28.75 332 PRO B CA 1
ATOM 976 C C . PRO B 1 42 ? -18.067 34.045 -18.664 1.00 33.84 332 PRO B C 1
ATOM 977 O O . PRO B 1 42 ? -18.040 34.446 -17.499 1.00 35.20 332 PRO B O 1
ATOM 981 N N . ARG B 1 43 ? -19.034 34.360 -19.502 1.00 36.35 333 ARG B N 1
ATOM 982 C CA . ARG B 1 43 ? -20.192 35.155 -19.121 1.00 39.13 333 ARG B CA 1
ATOM 983 C C . ARG B 1 43 ? -21.060 34.509 -18.076 1.00 39.19 333 ARG B C 1
ATOM 984 O O . ARG B 1 43 ? -21.637 35.160 -17.252 1.00 42.37 333 ARG B O 1
ATOM 992 N N . LEU B 1 44 ? -21.184 33.215 -18.166 1.00 37.08 334 LEU B N 1
ATOM 993 C CA . LEU B 1 44 ? -22.052 32.491 -17.320 1.00 41.18 334 LEU B CA 1
ATOM 994 C C . LEU B 1 44 ? -21.380 32.067 -16.104 1.00 44.22 334 LEU B C 1
ATOM 995 O O . LEU B 1 44 ? -21.954 31.331 -15.354 1.00 46.88 334 LEU B O 1
ATOM 1000 N N . ALA B 1 45 ? -20.135 32.464 -15.908 1.00 44.26 335 ALA B N 1
ATOM 1001 C CA . ALA B 1 45 ? -19.415 32.014 -14.741 1.00 42.92 335 ALA B CA 1
ATOM 1002 C C . ALA B 1 45 ? -20.176 32.588 -13.571 1.00 45.79 335 ALA B C 1
ATOM 1003 O O . ALA B 1 45 ? -20.694 33.676 -13.648 1.00 46.88 335 ALA B O 1
ATOM 1005 N N . LYS B 1 46 ? -20.268 31.794 -12.521 1.00 46.29 336 LYS B N 1
ATOM 1006 C CA . LYS B 1 46 ? -20.994 32.126 -11.320 1.00 48.77 336 LYS B CA 1
ATOM 1007 C C . LYS B 1 46 ? -20.537 31.327 -10.126 1.00 46.71 336 LYS B C 1
ATOM 1008 O O . LYS B 1 46 ? -19.503 30.726 -10.159 1.00 45.30 336 LYS B O 1
ATOM 1012 N N . LYS B 1 47 ? -21.252 31.455 -9.037 1.00 46.24 337 LYS B N 1
ATOM 1013 C CA . LYS B 1 47 ? -20.734 31.140 -7.736 1.00 42.94 337 LYS B CA 1
ATOM 1014 C C . LYS B 1 47 ? -20.370 29.707 -7.623 1.00 36.67 337 LYS B C 1
ATOM 1015 O O . LYS B 1 47 ? -21.130 28.888 -7.927 1.00 36.78 337 LYS B O 1
ATOM 1017 N N . ALA B 1 48 ? -19.201 29.455 -7.102 1.00 32.72 338 ALA B N 1
ATOM 1018 C CA . ALA B 1 48 ? -18.743 28.147 -6.899 1.00 30.85 338 ALA B CA 1
ATOM 1019 C C . ALA B 1 48 ? -19.080 27.820 -5.489 1.00 33.54 338 ALA B C 1
ATOM 1020 O O . ALA B 1 48 ? -19.093 28.679 -4.656 1.00 38.08 338 ALA B O 1
ATOM 1022 N N . LYS B 1 49 ? -19.378 26.572 -5.230 1.00 31.22 339 LYS B N 1
ATOM 1023 C CA . LYS B 1 49 ? -19.576 26.102 -3.871 1.00 32.33 339 LYS B CA 1
ATOM 1024 C C . LYS B 1 49 ? -18.980 24.711 -3.718 1.00 32.74 339 LYS B C 1
ATOM 1025 O O . LYS B 1 49 ? -18.978 23.925 -4.673 1.00 31.16 339 LYS B O 1
ATOM 1030 N N . PRO B 1 50 ? -18.447 24.414 -2.523 1.00 31.21 340 PRO B N 1
ATOM 1031 C CA . PRO B 1 50 ? -18.066 23.048 -2.151 1.00 31.16 340 PRO B CA 1
ATOM 1032 C C . PRO B 1 50 ? -19.167 22.054 -2.542 1.00 31.07 340 PRO B C 1
ATOM 1033 O O . PRO B 1 50 ? -20.342 22.300 -2.269 1.00 32.39 340 PRO B O 1
ATOM 1037 N N . PRO B 1 51 ? -18.793 20.954 -3.200 1.00 17.92 341 PRO B N 1
ATOM 1038 C CA . PRO B 1 51 ? -19.868 20.074 -3.671 1.00 17.71 341 PRO B CA 1
ATOM 1039 C C . PRO B 1 51 ? -20.749 19.540 -2.524 1.00 18.56 341 PRO B C 1
ATOM 1040 O O . PRO B 1 51 ? -21.936 19.321 -2.730 1.00 19.20 341 PRO B O 1
ATOM 1044 N N . GLU B 1 52 ? -20.215 19.397 -1.319 1.00 21.24 342 GLU B N 1
ATOM 1045 C CA . GLU B 1 52 ? -21.052 18.901 -0.230 1.00 23.55 342 GLU B CA 1
ATOM 1046 C C . GLU B 1 52 ? -22.084 19.957 0.225 1.00 25.39 342 GLU B C 1
ATOM 1047 O O . GLU B 1 52 ? -22.924 19.688 1.078 1.00 23.08 342 GLU B O 1
ATOM 1053 N N . GLU B 1 53 ? -22.027 21.150 -0.360 1.00 21.07 343 GLU B N 1
ATOM 1054 C CA . GLU B 1 53 ? -22.957 22.204 0.014 1.00 22.41 343 GLU B CA 1
ATOM 1055 C C . GLU B 1 53 ? -24.095 22.325 -1.005 1.00 26.97 343 GLU B C 1
ATOM 1056 O O . GLU B 1 53 ? -25.029 23.103 -0.808 1.00 24.39 343 GLU B O 1
ATOM 1062 N N . CYS B 1 54 ? -24.054 21.554 -2.068 1.00 21.89 344 CYS B N 1
ATOM 1063 C CA . CYS B 1 54 ? -25.137 21.497 -3.012 1.00 24.23 344 CYS B CA 1
ATOM 1064 C C . CYS B 1 54 ? -26.336 20.686 -2.505 1.00 26.74 344 CYS B C 1
ATOM 1065 O O . CYS B 1 54 ? -26.205 19.839 -1.696 1.00 26.48 344 CYS B O 1
ATOM 1068 N N . LYS B 1 55 ? -27.500 21.028 -2.993 1.00 29.73 345 LYS B N 1
ATOM 1069 C CA . LYS B 1 55 ? -28.724 20.290 -2.735 1.00 31.39 345 LYS B CA 1
ATOM 1070 C C . LYS B 1 55 ? -29.060 19.220 -3.780 1.00 33.17 345 LYS B C 1
ATOM 1071 O O . LYS B 1 55 ? -28.215 18.812 -4.542 1.00 29.47 345 LYS B O 1
ATOM 1073 N N . GLU B 1 56 ? -30.307 18.757 -3.756 1.00 36.76 346 GLU B N 1
ATOM 1074 C CA . GLU B 1 56 ? -30.788 17.651 -4.576 1.00 38.36 346 GLU B CA 1
ATOM 1075 C C . GLU B 1 56 ? -30.933 18.026 -6.043 1.00 37.41 346 GLU B C 1
ATOM 1076 O O . GLU B 1 56 ? -31.669 18.960 -6.388 1.00 40.52 346 GLU B O 1
ATOM 1082 N N . ASN B 1 57 ? -30.247 17.269 -6.891 1.00 33.49 347 ASN B N 1
ATOM 1083 C CA . ASN B 1 57 ? -30.217 17.498 -8.330 1.00 34.20 347 ASN B CA 1
ATOM 1084 C C . ASN B 1 57 ? -29.477 18.790 -8.635 1.00 33.31 347 ASN B C 1
ATOM 1085 O 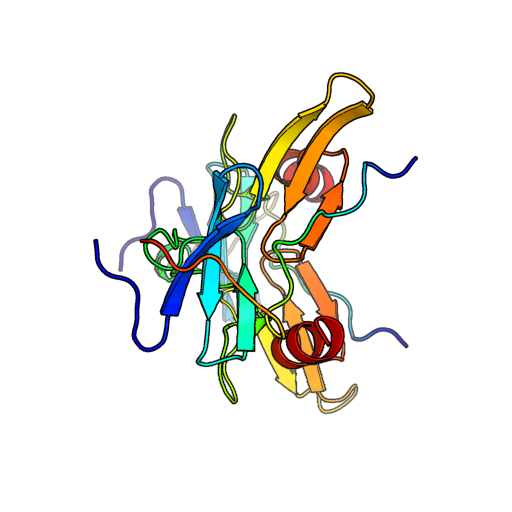O . ASN B 1 57 ? -29.596 19.338 -9.725 1.00 36.06 347 ASN B O 1
ATOM 1087 N N . GLU B 1 58 ? -28.692 19.264 -7.674 1.00 29.95 348 GLU B N 1
ATOM 1088 C CA . GLU B 1 58 ? -27.809 20.386 -7.923 1.00 27.11 348 GLU B CA 1
ATOM 1089 C C . GLU B 1 58 ? -26.384 19.893 -8.171 1.00 24.48 348 GLU B C 1
ATOM 1090 O O . GLU B 1 58 ? -25.892 19.000 -7.472 1.00 22.41 348 GLU B O 1
ATOM 1096 N N . LEU B 1 59 ? -25.740 20.472 -9.179 1.00 23.08 349 LEU B N 1
ATOM 1097 C CA . LEU B 1 59 ? -24.319 20.275 -9.405 1.00 23.07 349 LEU B CA 1
ATOM 1098 C C . LEU B 1 59 ? -23.561 21.592 -9.144 1.00 23.82 349 LEU B C 1
ATOM 1099 O O . LEU B 1 59 ? -24.121 22.678 -9.305 1.00 25.01 349 LEU B O 1
ATOM 1104 N N . PRO B 1 60 ? -22.287 21.489 -8.718 1.00 22.65 350 PRO B N 1
ATOM 1105 C CA . PRO B 1 60 ? -21.438 22.674 -8.588 1.00 24.47 350 PRO B CA 1
ATOM 1106 C C . PRO B 1 60 ? -21.174 23.228 -9.967 1.00 27.24 350 PRO B C 1
ATOM 1107 O O . PRO B 1 60 ? -21.295 22.487 -10.950 1.00 21.36 350 PRO B O 1
ATOM 1111 N N . TYR B 1 61 ? -20.844 24.511 -10.037 1.00 30.14 351 TYR B N 1
ATOM 1112 C CA . TYR B 1 61 ? -20.461 25.127 -11.295 1.00 32.31 351 TYR B CA 1
ATOM 1113 C C . TYR B 1 61 ? -19.356 24.317 -11.953 1.00 28.62 351 TYR B C 1
ATOM 1114 O O . TYR B 1 61 ? -18.424 23.877 -11.285 1.00 26.43 351 TYR B O 1
ATOM 1123 N N . GLY B 1 62 ? -19.470 24.109 -13.257 1.00 28.76 352 GLY B N 1
ATOM 1124 C CA . GLY B 1 62 ? -18.428 23.424 -13.994 1.00 27.45 352 GLY B CA 1
ATOM 1125 C C . GLY B 1 62 ? -18.756 21.978 -14.280 1.00 23.10 352 GLY B C 1
ATOM 1126 O O . GLY B 1 62 ? -18.177 21.374 -15.178 1.00 23.40 352 GLY B O 1
ATOM 1127 N N . TRP B 1 63 ? -19.694 21.417 -13.530 1.00 21.81 353 TRP B N 1
ATOM 1128 C CA . TRP B 1 63 ? -20.039 20.005 -13.705 1.00 26.74 353 TRP B CA 1
ATOM 1129 C C . TRP B 1 63 ? -21.198 19.804 -14.656 1.00 22.16 353 TRP B C 1
ATOM 1130 O O . TRP B 1 63 ? -21.990 20.708 -14.882 1.00 26.42 353 TRP B O 1
ATOM 1141 N N . GLU B 1 64 ? -21.292 18.598 -15.201 1.00 21.93 354 GLU B N 1
ATOM 1142 C CA . GLU B 1 64 ? -22.346 18.263 -16.151 1.00 23.62 354 GLU B CA 1
ATOM 1143 C C . GLU B 1 64 ? -22.701 16.782 -16.014 1.00 26.15 354 GLU B C 1
ATOM 1144 O O . GLU B 1 64 ? -21.811 15.926 -15.949 1.00 22.03 354 GLU B O 1
ATOM 1150 N N . LYS B 1 65 ? -23.971 16.464 -15.962 1.00 24.32 355 LYS B N 1
ATOM 1151 C CA . LYS B 1 65 ? -24.436 15.118 -15.880 1.00 24.73 355 LYS B CA 1
ATOM 1152 C C . LYS B 1 65 ? -24.712 14.586 -17.243 1.00 27.49 355 LYS B C 1
ATOM 1153 O O . LYS B 1 65 ? -25.501 15.139 -17.956 1.00 28.68 355 LYS B O 1
ATOM 1159 N N . ILE B 1 66 ? -24.061 13.507 -17.601 1.00 26.34 356 ILE B N 1
ATOM 1160 C CA . ILE B 1 66 ? -24.251 12.936 -18.903 1.00 30.19 356 ILE B CA 1
ATOM 1161 C C . ILE B 1 66 ? -24.844 11.569 -18.794 1.00 29.57 356 ILE B C 1
ATOM 1162 O O . ILE B 1 66 ? -24.327 10.727 -18.141 1.00 28.52 356 ILE B O 1
ATOM 1167 N N . ASP B 1 67 ? -25.996 11.413 -19.412 1.00 32.29 357 ASP B N 1
ATOM 1168 C CA . ASP B 1 67 ? -26.661 10.128 -19.459 1.00 41.27 357 ASP B CA 1
ATOM 1169 C C . ASP B 1 67 ? -26.449 9.309 -20.743 1.00 41.73 357 ASP B C 1
ATOM 1170 O O . ASP B 1 67 ? -27.368 9.076 -21.475 1.00 46.12 357 ASP B O 1
ATOM 1175 N N . ASP B 1 68 ? -25.242 8.854 -20.970 1.00 38.08 358 ASP B N 1
ATOM 1176 C CA . ASP B 1 68 ? -24.882 8.118 -22.154 1.00 38.53 358 ASP B CA 1
ATOM 1177 C C . ASP B 1 68 ? -25.595 6.751 -22.300 1.00 41.89 358 ASP B C 1
ATOM 1178 O O . ASP B 1 68 ? -25.550 5.906 -21.444 1.00 42.30 358 ASP B O 1
ATOM 1183 N N . PRO B 1 69 ? -26.237 6.559 -23.443 1.00 39.04 359 PRO B N 1
ATOM 1184 C CA . PRO B 1 69 ? -26.968 5.314 -23.705 1.00 42.80 359 PRO B CA 1
ATOM 1185 C C . PRO B 1 69 ? -26.054 4.093 -23.823 1.00 44.06 359 PRO B C 1
ATOM 1186 O O . PRO B 1 69 ? -26.519 2.970 -23.614 1.00 44.41 359 PRO B O 1
ATOM 1190 N N . ILE B 1 70 ? -24.780 4.304 -24.140 1.00 43.41 360 ILE B N 1
ATOM 1191 C CA . ILE B 1 70 ? -23.832 3.202 -24.194 1.00 42.57 360 ILE B CA 1
ATOM 1192 C C . ILE B 1 70 ? -23.200 2.929 -22.830 1.00 39.61 360 ILE B C 1
ATOM 1193 O O . ILE B 1 70 ? -23.242 1.808 -22.324 1.00 40.89 360 ILE B O 1
ATOM 1195 N N . TYR B 1 71 ? -22.629 3.961 -22.226 1.00 37.76 361 TYR B N 1
ATOM 1196 C CA . TYR B 1 71 ? -21.797 3.762 -21.048 1.00 38.36 361 TYR B CA 1
ATOM 1197 C C . TYR B 1 71 ? -22.513 4.106 -19.753 1.00 37.91 361 TYR B C 1
ATOM 1198 O O . TYR B 1 71 ? -21.934 4.005 -18.673 1.00 37.98 361 TYR B O 1
ATOM 1207 N N . GLY B 1 72 ? -23.773 4.510 -19.857 1.00 37.03 362 GLY B N 1
ATOM 1208 C CA . GLY B 1 72 ? -24.547 4.868 -18.689 1.00 29.57 362 GLY B CA 1
ATOM 1209 C C . GLY B 1 72 ? -24.343 6.304 -18.255 1.00 32.82 362 GLY B C 1
ATOM 1210 O O . GLY B 1 72 ? -23.670 7.102 -18.929 1.00 26.04 362 GLY B O 1
ATOM 1211 N N . THR B 1 73 ? -24.932 6.634 -17.111 1.00 25.09 363 THR B N 1
ATOM 1212 C CA . THR B 1 73 ? -24.798 7.954 -16.523 1.00 25.75 363 THR B CA 1
ATOM 1213 C C . THR B 1 73 ? -23.381 8.203 -16.004 1.00 23.90 363 THR B C 1
ATOM 1214 O O . THR B 1 73 ? -22.817 7.373 -15.281 1.00 23.92 363 THR B O 1
ATOM 1218 N N . TYR B 1 74 ? -22.796 9.334 -16.379 1.00 23.03 364 TYR B N 1
ATOM 1219 C CA . TYR B 1 74 ? -21.575 9.763 -15.726 1.00 20.98 364 TYR B CA 1
ATOM 1220 C C . TYR B 1 74 ? -21.527 11.284 -15.637 1.00 19.17 364 TYR B C 1
ATOM 1221 O O . TYR B 1 74 ? -22.422 11.979 -16.127 1.00 19.09 364 TYR B O 1
ATOM 1230 N N . TYR B 1 75 ? -20.494 11.776 -14.968 1.00 16.63 365 TYR B N 1
ATOM 1231 C CA . TYR B 1 75 ? -20.395 13.174 -14.591 1.00 15.81 365 TYR B CA 1
ATOM 1232 C C . TYR B 1 75 ? -19.136 13.776 -15.168 1.00 15.98 365 TYR B C 1
ATOM 1233 O O . TYR B 1 75 ? -18.074 13.168 -15.117 1.00 18.93 365 TYR B O 1
ATOM 1242 N N . VAL B 1 76 ? -19.267 14.965 -15.738 1.00 15.98 366 VAL B N 1
ATOM 1243 C CA . VAL B 1 76 ? -18.154 15.615 -16.395 1.00 22.65 366 VAL B CA 1
ATOM 1244 C C . VAL B 1 76 ? -17.821 16.898 -15.659 1.00 23.42 366 VAL B C 1
ATOM 1245 O O . VAL B 1 76 ? -18.704 17.694 -15.370 1.00 22.78 366 VAL B O 1
ATOM 1249 N N . ASP B 1 77 ? -16.546 17.088 -15.361 1.00 23.16 367 ASP B N 1
ATOM 1250 C CA . ASP B 1 77 ? -16.057 18.300 -14.714 1.00 23.13 367 ASP B CA 1
ATOM 1251 C C . ASP B 1 77 ? -15.249 19.105 -15.729 1.00 22.57 367 ASP B C 1
ATOM 1252 O O . ASP B 1 77 ? -14.129 18.729 -16.087 1.00 18.81 367 ASP B O 1
ATOM 1257 N N . HIS B 1 78 ? -15.828 20.204 -16.206 1.00 18.26 368 HIS B N 1
ATOM 1258 C CA . HIS B 1 78 ? -15.201 21.019 -17.243 1.00 19.35 368 HIS B CA 1
ATOM 1259 C C . HIS B 1 78 ? -14.095 21.915 -16.681 1.00 24.38 368 HIS B C 1
ATOM 1260 O O . HIS B 1 78 ? -13.299 22.519 -17.421 1.00 24.76 368 HIS B O 1
ATOM 1267 N N . ILE B 1 79 ? -14.042 22.031 -15.369 1.00 20.65 369 ILE B N 1
ATOM 1268 C CA . ILE B 1 79 ? -13.039 22.915 -14.803 1.00 27.04 369 ILE B CA 1
ATOM 1269 C C . ILE B 1 79 ? -11.719 22.171 -14.712 1.00 23.23 369 ILE B C 1
ATOM 1270 O O . ILE B 1 79 ? -10.694 22.696 -15.136 1.00 40.93 369 ILE B O 1
ATOM 1275 N N . ASN B 1 80 ? -11.747 20.940 -14.217 1.00 22.31 370 ASN B N 1
ATOM 1276 C CA . ASN B 1 80 ? -10.544 20.117 -14.138 1.00 23.26 370 ASN B CA 1
ATOM 1277 C C . ASN B 1 80 ? -10.379 19.119 -15.267 1.00 26.79 370 ASN B C 1
ATOM 1278 O O . ASN B 1 80 ? -9.357 18.433 -15.326 1.00 23.86 370 ASN B O 1
ATOM 1283 N N . ARG B 1 81 ? -11.393 19.047 -16.137 1.00 21.74 371 ARG B N 1
ATOM 1284 C CA . ARG B 1 81 ? -11.390 18.215 -17.346 1.00 25.44 371 ARG B CA 1
ATOM 1285 C C . ARG B 1 81 ? -11.276 16.728 -16.995 1.00 26.02 371 ARG B C 1
ATOM 1286 O O . ARG B 1 81 ? -10.456 15.986 -17.551 1.00 27.49 371 ARG B O 1
A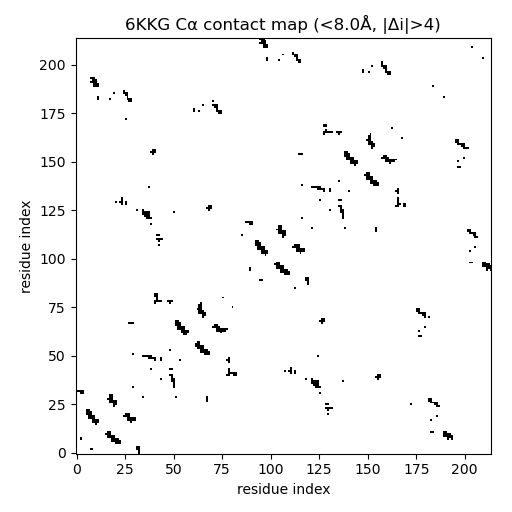TOM 1294 N N . ARG B 1 82 ? -12.139 16.316 -16.069 1.00 25.12 372 ARG B N 1
ATOM 1295 C CA . ARG B 1 82 ? -12.208 14.948 -15.568 1.00 25.78 372 ARG B CA 1
ATOM 1296 C C . ARG B 1 82 ? -13.587 14.342 -15.850 1.00 24.24 372 ARG B C 1
ATOM 1297 O O . ARG B 1 82 ? -14.542 15.061 -16.130 1.00 24.35 372 ARG B O 1
ATOM 1305 N N . THR B 1 83 ? -13.681 13.018 -15.807 1.00 24.36 373 THR B N 1
ATOM 1306 C CA . THR B 1 83 ? -14.976 12.342 -15.839 1.00 23.82 373 THR B CA 1
ATOM 1307 C C . THR B 1 83 ? -14.993 11.294 -14.729 1.00 24.80 373 THR B C 1
ATOM 1308 O O . THR B 1 83 ? -13.940 10.747 -14.373 1.00 19.24 373 THR B O 1
ATOM 1312 N N . GLN B 1 84 ? -16.175 11.048 -14.167 1.00 17.59 374 GLN B N 1
ATOM 1313 C CA . GLN B 1 84 ? -16.333 10.086 -13.080 1.00 21.04 374 GLN B CA 1
ATOM 1314 C C . GLN B 1 84 ? -17.763 9.551 -13.022 1.00 19.92 374 GLN B C 1
ATOM 1315 O O . GLN B 1 84 ? -18.688 10.189 -13.521 1.00 16.96 374 GLN B O 1
ATOM 1321 N N . PHE B 1 85 ? -17.936 8.388 -12.401 1.00 18.00 375 PHE B N 1
ATOM 1322 C CA . PHE B 1 85 ? -19.252 7.773 -12.302 1.00 18.20 375 PHE B CA 1
ATOM 1323 C C . PHE B 1 85 ? -20.063 8.293 -11.118 1.00 17.32 375 PHE B C 1
ATOM 1324 O O . PHE B 1 85 ? -21.291 8.441 -11.207 1.00 17.23 375 PHE B O 1
ATOM 1332 N N . GLU B 1 86 ? -19.398 8.559 -10.002 1.00 17.05 376 GLU B N 1
ATOM 1333 C CA . GLU B 1 86 ? -20.137 8.991 -8.825 1.00 20.06 376 GLU B CA 1
ATOM 1334 C C . GLU B 1 86 ? -20.577 10.435 -8.987 1.00 15.88 376 GLU B C 1
ATOM 1335 O O . GLU B 1 86 ? -19.807 11.295 -9.435 1.00 18.77 376 GLU B O 1
ATOM 1341 N N . ASN B 1 87 ? -21.826 10.699 -8.657 1.00 15.78 377 ASN B N 1
ATOM 1342 C CA . ASN B 1 87 ? -22.284 12.083 -8.547 1.00 15.40 377 ASN B CA 1
ATOM 1343 C C . ASN B 1 87 ? -21.352 12.791 -7.535 1.00 15.61 377 ASN B C 1
ATOM 1344 O O . ASN B 1 87 ? -21.138 12.278 -6.447 1.00 19.30 377 ASN B O 1
ATOM 1349 N N . PRO B 1 88 ? -20.748 13.935 -7.918 1.00 18.10 378 PRO B N 1
ATOM 1350 C CA . PRO B 1 88 ? -19.719 14.559 -7.072 1.00 19.69 378 PRO B CA 1
ATOM 1351 C C . PRO B 1 88 ? -20.270 15.178 -5.782 1.00 15.42 378 PRO B C 1
ATOM 1352 O O . PRO B 1 88 ? -19.541 15.330 -4.805 1.00 16.24 378 PRO B O 1
ATOM 1356 N N . VAL B 1 89 ? -21.540 15.560 -5.809 1.00 15.89 379 VAL B N 1
ATOM 1357 C CA . VAL B 1 89 ? -22.221 16.061 -4.627 1.00 17.39 379 VAL B CA 1
ATOM 1358 C C . VAL B 1 89 ? -22.438 14.920 -3.627 1.00 21.24 379 VAL B C 1
ATOM 1359 O O . VAL B 1 89 ? -22.146 15.062 -2.436 1.00 19.08 379 VAL B O 1
ATOM 1363 N N . LEU B 1 90 ? -22.907 13.772 -4.119 1.00 17.59 380 LEU B N 1
ATOM 1364 C CA . LEU B 1 90 ? -23.117 12.627 -3.236 1.00 23.14 380 LEU B CA 1
ATOM 1365 C C . LEU B 1 90 ? -21.787 12.062 -2.719 1.00 23.57 380 LEU B C 1
ATOM 1366 O O . LEU B 1 90 ? -21.702 11.609 -1.581 1.00 19.74 380 LEU B O 1
ATOM 1371 N N . GLU B 1 91 ? -20.751 12.112 -3.561 1.00 20.99 381 GLU B N 1
ATOM 1372 C CA . GLU B 1 91 ? -19.452 11.604 -3.181 1.00 17.83 381 GLU B CA 1
ATOM 1373 C C . GLU B 1 91 ? -18.895 12.436 -2.040 1.00 19.08 381 GLU B C 1
ATOM 1374 O O . GLU B 1 91 ? -18.397 11.895 -1.067 1.00 23.27 381 GLU B O 1
ATOM 1380 N N . ALA B 1 92 ? -19.001 13.754 -2.150 1.00 22.07 382 ALA B N 1
ATOM 1381 C CA . ALA B 1 92 ? -18.478 14.633 -1.104 1.00 24.42 382 ALA B CA 1
ATOM 1382 C C . ALA B 1 92 ? -19.240 14.414 0.198 1.00 21.15 382 ALA B C 1
ATOM 1383 O O . ALA B 1 92 ? -18.638 14.328 1.263 1.00 23.06 382 ALA B O 1
ATOM 1385 N N . LYS B 1 93 ? -20.564 14.315 0.093 1.00 22.54 383 LYS B N 1
ATOM 1386 C CA . LYS B 1 93 ? -21.431 14.078 1.254 1.00 25.19 383 LYS B CA 1
ATOM 1387 C C . LYS B 1 93 ? -21.116 12.733 1.907 1.00 26.47 383 LYS B C 1
ATOM 1388 O O . LYS B 1 93 ? -21.004 12.630 3.124 1.00 25.59 383 LYS B O 1
ATOM 1394 N N . ARG B 1 94 ? -21.001 11.702 1.075 1.00 25.24 384 ARG B N 1
ATOM 1395 C CA . ARG B 1 94 ? -20.625 10.371 1.529 1.00 24.90 384 ARG B CA 1
ATOM 1396 C C . ARG B 1 94 ? -19.300 10.395 2.286 1.00 31.22 384 ARG B C 1
ATOM 1397 O O . ARG B 1 94 ? -19.163 9.821 3.372 1.00 33.38 384 ARG B O 1
ATOM 1405 N N . LYS B 1 95 ? -18.323 11.077 1.706 1.00 25.86 385 LYS B N 1
ATOM 1406 C CA . LYS B 1 95 ? -16.963 10.987 2.201 1.00 29.89 385 LYS B CA 1
ATOM 1407 C C . LYS B 1 95 ? -16.719 11.794 3.464 1.00 29.88 385 LYS B C 1
ATOM 1408 O O . LYS B 1 95 ? -15.819 11.472 4.229 1.00 33.76 385 LYS B O 1
ATOM 1414 N N . LEU B 1 96 ? -17.528 12.817 3.705 1.00 28.67 386 LEU B N 1
ATOM 1415 C CA . LEU B 1 96 ? -17.353 13.625 4.909 1.00 36.23 386 LEU B CA 1
ATOM 1416 C C . LEU B 1 96 ? -18.044 13.004 6.133 1.00 42.24 386 LEU B C 1
ATOM 1417 O O . LEU B 1 96 ? -18.097 13.624 7.217 1.00 47.20 386 LEU B O 1
ATOM 1422 N N . GLN B 1 97 ? -18.550 11.782 5.959 1.00 40.74 387 GLN B N 1
ATOM 1423 C CA . GLN B 1 97 ? -19.075 10.985 7.068 1.00 44.80 387 GLN B CA 1
ATOM 1424 C C . GLN B 1 97 ? -18.714 9.516 6.882 1.00 48.44 387 GLN B C 1
ATOM 1425 O O . GLN B 1 97 ? -17.784 9.187 6.140 1.00 49.54 387 GLN B O 1
ATOM 1431 N N . ASP C 2 5 ? 6.928 12.371 -3.884 1.00 50.08 222 ASP C N 1
ATOM 1432 C CA . ASP C 2 5 ? 6.353 12.656 -2.572 1.00 46.96 222 ASP C CA 1
ATOM 1433 C C . ASP C 2 5 ? 4.906 13.109 -2.664 1.00 41.31 222 ASP C C 1
ATOM 1434 O O . ASP C 2 5 ? 4.402 13.422 -3.742 1.00 41.54 222 ASP C O 1
ATOM 1439 N N . ARG C 2 6 ? 4.237 13.121 -1.521 1.00 38.59 223 ARG C N 1
ATOM 1440 C CA . ARG C 2 6 ? 2.952 13.783 -1.408 1.00 35.13 223 ARG C CA 1
ATOM 1441 C C . ARG C 2 6 ? 3.163 14.952 -0.465 1.00 32.94 223 ARG C C 1
ATOM 1442 O O . ARG C 2 6 ? 3.986 14.865 0.454 1.00 33.95 223 ARG C O 1
ATOM 1444 N N . PRO C 2 7 ? 2.456 16.065 -0.714 1.00 34.60 224 PRO C N 1
ATOM 1445 C CA . PRO C 2 7 ? 2.477 17.215 0.192 1.00 28.68 224 PRO C CA 1
ATOM 1446 C C . PRO C 2 7 ? 1.709 16.867 1.449 1.00 31.53 224 PRO C C 1
ATOM 1447 O O . PRO C 2 7 ? 1.089 15.799 1.488 1.00 26.56 224 PRO C O 1
ATOM 1451 N N . PRO C 2 8 ? 1.755 17.738 2.467 1.00 25.34 225 PRO C N 1
ATOM 1452 C CA . PRO C 2 8 ? 0.975 17.472 3.666 1.00 27.00 225 PRO C CA 1
ATOM 1453 C C . PRO C 2 8 ? -0.494 17.210 3.337 1.00 21.38 225 PRO C C 1
ATOM 1454 O O . PRO C 2 8 ? -1.047 17.835 2.436 1.00 20.35 225 PRO C O 1
ATOM 1458 N N . PRO C 2 9 ? -1.118 16.287 4.066 1.00 23.74 226 PRO C N 1
ATOM 1459 C CA . PRO C 2 9 ? -2.527 15.951 3.827 1.00 22.67 226 PRO C CA 1
ATOM 1460 C C . PRO C 2 9 ? -3.425 17.155 4.072 1.00 22.64 226 PRO C C 1
ATOM 1461 O O . PRO C 2 9 ? -3.032 18.074 4.798 1.00 22.61 226 PRO C O 1
ATOM 1465 N N . TYR C 2 10 ? -4.611 17.150 3.475 1.00 24.41 227 TYR C N 1
ATOM 1466 C CA . TYR C 2 10 ? -5.578 18.213 3.693 1.00 23.51 227 TYR C CA 1
ATOM 1467 C C . TYR C 2 10 ? -6.011 18.271 5.153 1.00 23.55 227 TYR C C 1
ATOM 1468 O O . TYR C 2 10 ? -6.438 17.262 5.713 1.00 22.27 227 TYR C O 1
ATOM 1477 N N . VAL C 2 11 ? -5.925 19.463 5.748 1.00 22.09 228 VAL C N 1
ATOM 1478 C CA . VAL C 2 11 ? -6.444 19.699 7.086 1.00 22.59 228 VAL C CA 1
ATOM 1479 C C . VAL C 2 11 ? -7.846 20.322 7.029 1.00 19.98 228 VAL C C 1
ATOM 1480 O O . VAL C 2 11 ? -8.007 21.469 6.622 1.00 20.23 228 VAL C O 1
ATOM 1484 N N . ALA C 2 12 ? -8.852 19.548 7.415 1.00 17.96 229 ALA C N 1
ATOM 1485 C CA . ALA C 2 12 ? -10.245 20.002 7.452 1.00 16.29 229 ALA C CA 1
ATOM 1486 C C . ALA C 2 12 ? -10.574 20.829 8.705 1.00 15.64 229 ALA C C 1
ATOM 1487 O O . ALA C 2 12 ? -9.854 20.751 9.707 1.00 16.43 229 ALA C O 1
ATOM 1489 N N . PRO C 2 13 ? -11.675 21.607 8.666 1.00 15.50 230 PRO C N 1
ATOM 1490 C CA . PRO C 2 13 ? -12.147 22.233 9.905 1.00 14.70 230 PRO C CA 1
ATOM 1491 C C . PRO C 2 13 ? -12.710 21.158 10.838 1.00 20.25 230 PRO C C 1
ATOM 1492 O O . PRO C 2 13 ? -12.818 20.009 10.404 1.00 20.17 230 PRO C O 1
ATOM 1496 N N . PRO C 2 14 ? -13.072 21.511 12.082 1.00 17.17 231 PRO C N 1
ATOM 1497 C CA . PRO C 2 14 ? -13.661 20.478 12.944 1.00 20.03 231 PRO C CA 1
ATOM 1498 C C . PRO C 2 14 ? -14.906 19.880 12.304 1.00 21.88 231 PRO C C 1
ATOM 1499 O O . PRO C 2 14 ? -15.641 20.589 11.607 1.00 22.64 231 PRO C O 1
ATOM 1503 N N . SER C 2 15 ? -15.128 18.593 12.516 1.00 29.90 232 SER C N 1
ATOM 1504 C CA . SER C 2 15 ? -16.245 17.925 11.876 1.00 29.87 232 SER C CA 1
ATOM 1505 C C . SER C 2 15 ? -17.564 18.511 12.387 1.00 32.18 232 SER C C 1
ATOM 1506 O O . SER C 2 15 ? -17.645 19.040 13.493 1.00 33.49 232 SER C O 1
ATOM 1509 N N . TYR C 2 16 ? -18.565 18.460 11.574 1.00 30.43 233 TYR C N 1
ATOM 1510 C CA . TYR C 2 16 ? -19.835 18.978 11.898 1.00 31.94 233 TYR C CA 1
ATOM 1511 C C . TYR C 2 16 ? -20.439 18.310 13.126 1.00 36.05 233 TYR C C 1
ATOM 1512 O O . TYR C 2 16 ? -21.000 18.930 13.948 1.00 38.43 233 TYR C O 1
ATOM 1521 N N . GLU C 2 17 ? -20.259 17.022 13.247 1.00 40.71 234 GLU C N 1
ATOM 1522 C CA . GLU C 2 17 ? -20.919 16.246 14.262 1.00 46.28 234 GLU C CA 1
ATOM 1523 C C . GLU C 2 17 ? -20.149 16.379 15.532 1.00 49.46 234 GLU C C 1
ATOM 1524 O O . GLU C 2 17 ? -19.357 15.537 15.862 1.00 54.45 234 GLU C O 1
ATOM 1530 N N . GLY C 2 18 ? -20.391 17.450 16.237 1.00 47.86 235 GLY C N 1
ATOM 1531 C CA . GLY C 2 18 ? -19.689 17.695 17.455 1.00 49.52 235 GLY C CA 1
ATOM 1532 C C . GLY C 2 18 ? -19.861 19.104 17.960 1.00 50.12 235 GLY C C 1
ATOM 1533 O O . GLY C 2 18 ? -20.648 19.859 17.451 1.00 48.57 235 GLY C O 1
ATOM 1534 N N . PRO C 2 19 ? -19.094 19.446 18.973 1.00 53.33 236 PRO C N 1
ATOM 1535 C CA . PRO C 2 19 ? -19.220 20.751 19.633 1.00 54.87 236 PRO C CA 1
ATOM 1536 C C . PRO C 2 19 ? -18.416 21.850 18.951 1.00 51.47 236 PRO C C 1
ATOM 1537 O O . PRO C 2 19 ? -17.235 21.671 18.652 1.00 48.63 236 PRO C O 1
ATOM 1541 N N . HIS C 2 20 ? -19.050 22.989 18.717 1.00 34.58 237 HIS C N 1
ATOM 1542 C CA . HIS C 2 20 ? -18.365 24.108 18.083 1.00 33.25 237 HIS C CA 1
ATOM 1543 C C . HIS C 2 20 ? -18.362 25.359 18.954 1.00 38.99 237 HIS C C 1
ATOM 1544 O O . HIS C 2 20 ? -19.304 25.606 19.700 1.00 36.14 237 HIS C O 1
ATOM 1551 N N . ARG C 2 21 ? -17.294 26.140 18.845 1.00 32.98 238 ARG C N 1
ATOM 1552 C CA . ARG C 2 21 ? -17.245 27.452 19.467 1.00 37.88 238 ARG C CA 1
ATOM 1553 C C . ARG C 2 21 ? -17.962 28.460 18.587 1.00 39.34 238 ARG C C 1
ATOM 1554 O O . ARG C 2 21 ? -17.323 29.233 17.872 1.00 38.41 238 ARG C O 1
ATOM 1562 N N . THR C 2 22 ? -19.293 28.430 18.624 1.00 37.19 239 THR C N 1
ATOM 1563 C CA . THR C 2 22 ? -20.093 29.398 17.891 1.00 38.84 239 THR C CA 1
ATOM 1564 C C . T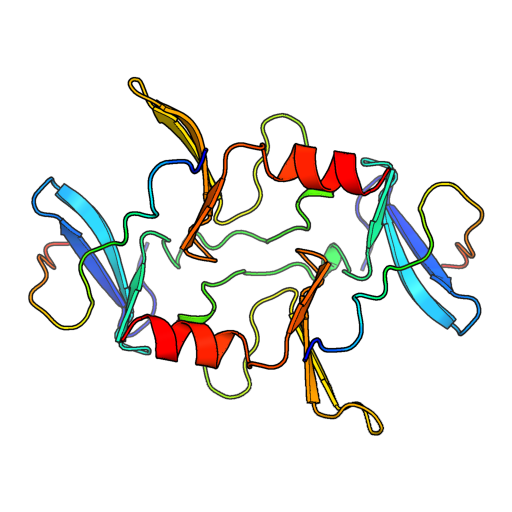HR C 2 22 ? -20.172 30.678 18.719 1.00 41.95 239 THR C C 1
ATOM 1565 O O . THR C 2 22 ? -21.128 30.888 19.467 1.00 43.28 239 THR C O 1
ATOM 1569 N N . LEU C 2 23 ? -19.148 31.517 18.598 1.00 39.74 240 LEU C N 1
ATOM 1570 C CA . LEU C 2 23 ? -19.011 32.693 19.443 1.00 41.40 240 LEU C CA 1
ATOM 1571 C C . LEU C 2 23 ? -19.095 33.992 18.647 1.00 45.33 240 LEU C C 1
ATOM 1572 O O . LEU C 2 23 ? -18.854 35.077 19.191 1.00 44.16 240 LEU C O 1
ATOM 1577 N N . GLY C 2 24 ? -19.439 33.868 17.364 1.00 42.83 241 GLY C N 1
ATOM 1578 C CA . GLY C 2 24 ? -19.495 35.000 16.455 1.00 44.60 241 GLY C CA 1
ATOM 1579 C C . GLY C 2 24 ? -20.411 36.119 16.916 1.00 48.75 241 GLY C C 1
ATOM 1580 O O . GLY C 2 24 ? -21.414 35.874 17.582 1.00 50.70 241 GLY C O 1
ATOM 1581 N N . ASP D 2 5 ? -13.842 0.303 -13.452 1.00 41.26 222 ASP D N 1
ATOM 1582 C CA . ASP D 2 5 ? -13.942 0.909 -14.780 1.00 39.94 222 ASP D CA 1
ATOM 1583 C C . ASP D 2 5 ? -13.723 2.401 -14.759 1.00 35.67 222 ASP D C 1
ATOM 1584 O O . ASP D 2 5 ? -13.816 3.051 -13.717 1.00 40.14 222 ASP D O 1
ATOM 1589 N N . ARG D 2 6 ? -13.440 2.947 -15.931 1.00 35.44 223 ARG D N 1
ATOM 1590 C CA . ARG D 2 6 ? -13.373 4.380 -16.088 1.00 31.42 223 ARG D CA 1
ATOM 1591 C C . ARG D 2 6 ? -14.472 4.764 -17.048 1.00 31.42 223 ARG D C 1
ATOM 1592 O O . ARG D 2 6 ? -14.772 4.027 -17.985 1.00 32.37 223 ARG D O 1
ATOM 1594 N N . PRO D 2 7 ? -15.114 5.902 -16.785 1.00 36.99 224 PRO D N 1
ATOM 1595 C CA . PRO D 2 7 ? -16.104 6.465 -17.696 1.00 30.64 224 PRO D CA 1
ATOM 1596 C C . PRO D 2 7 ? -15.439 6.913 -18.990 1.00 31.85 224 PRO D C 1
ATOM 1597 O O . PRO D 2 7 ? -14.213 6.862 -19.109 1.00 26.92 224 PRO D O 1
ATOM 1601 N N . PRO D 2 8 ? -16.244 7.329 -19.968 1.00 28.26 225 PRO D N 1
ATOM 1602 C CA . PRO D 2 8 ? -15.624 7.922 -21.144 1.00 26.08 225 PRO D CA 1
ATOM 1603 C C . PRO D 2 8 ? -14.686 9.069 -20.764 1.00 23.62 225 PRO D C 1
ATOM 1604 O O . PRO D 2 8 ? -14.939 9.811 -19.806 1.00 30.30 225 PRO D O 1
ATOM 1608 N N . PRO D 2 9 ? -13.581 9.191 -21.498 1.00 21.97 226 PRO D N 1
ATOM 1609 C CA . PRO D 2 9 ? -12.595 10.247 -21.238 1.00 19.97 226 PRO D CA 1
ATOM 1610 C C . PRO D 2 9 ? -13.162 11.636 -21.529 1.00 22.19 226 PRO D C 1
ATOM 1611 O O . PRO D 2 9 ? -14.065 11.785 -22.359 1.00 21.32 226 PRO D O 1
ATOM 1615 N N . TYR D 2 10 ? -12.636 12.644 -20.846 1.00 21.06 227 TYR D N 1
ATOM 1616 C CA . TYR D 2 10 ? -13.061 14.012 -21.089 1.00 20.19 227 TYR D CA 1
ATOM 1617 C C . TYR D 2 10 ? -12.908 14.402 -22.554 1.00 20.72 227 TYR D C 1
ATOM 1618 O O . TYR D 2 10 ? -11.881 14.118 -23.157 1.00 21.13 227 TYR D O 1
ATOM 1627 N N . VAL D 2 11 ? -13.917 15.068 -23.116 1.00 21.26 228 VAL D N 1
ATOM 1628 C CA . VAL D 2 11 ? -13.825 15.574 -24.485 1.00 21.97 228 VAL D CA 1
ATOM 1629 C C . VAL D 2 11 ? -13.648 17.106 -24.533 1.00 22.68 228 VAL D C 1
ATOM 1630 O O . VAL D 2 11 ? -14.588 17.863 -24.316 1.00 21.51 228 VAL D O 1
ATOM 1634 N N . ALA D 2 12 ? -12.430 17.556 -24.819 1.00 23.88 229 ALA D N 1
ATOM 1635 C CA . ALA D 2 12 ? -12.136 18.982 -24.897 1.00 15.25 229 ALA D CA 1
ATOM 1636 C C . ALA D 2 12 ? -12.714 19.597 -26.180 1.00 15.43 229 ALA D C 1
ATOM 1637 O O . ALA D 2 12 ? -12.971 18.880 -27.153 1.00 17.09 229 ALA D O 1
ATOM 1639 N N . PRO D 2 13 ? -12.907 20.931 -26.196 1.00 14.78 230 PRO D N 1
ATOM 1640 C CA . PRO D 2 13 ? -13.202 21.605 -27.467 1.00 16.41 230 PRO D CA 1
ATOM 1641 C C . PRO D 2 13 ? -11.976 21.574 -28.375 1.00 15.55 230 PRO D C 1
ATOM 1642 O O . PRO D 2 13 ? -10.945 21.088 -27.936 1.00 20.51 230 PRO D O 1
ATOM 1646 N N . PRO D 2 14 ? -12.081 22.057 -29.623 1.00 20.13 231 PRO D N 1
ATOM 1647 C CA . PRO D 2 14 ? -10.889 22.098 -30.489 1.00 21.10 231 PRO D CA 1
ATOM 1648 C C . PRO D 2 14 ? -9.726 22.845 -29.841 1.00 21.68 231 PRO D C 1
ATOM 1649 O O . PRO D 2 14 ? -9.954 23.813 -29.107 1.00 21.01 231 PRO D O 1
ATOM 1653 N N . SER D 2 15 ? -8.504 22.394 -30.083 1.00 31.80 232 SER D N 1
ATOM 1654 C CA . SER D 2 15 ? -7.365 23.021 -29.441 1.00 34.22 232 SER D CA 1
ATOM 1655 C C . SER D 2 15 ? -7.203 24.436 -29.980 1.00 32.12 232 SER D C 1
ATOM 1656 O O . SER D 2 15 ? -7.625 24.741 -31.090 1.00 34.44 232 SER D O 1
ATOM 1659 N N . TYR D 2 16 ? -6.619 25.271 -29.184 1.00 30.85 233 TYR D N 1
ATOM 1660 C CA . TYR D 2 16 ? -6.416 26.637 -29.499 1.00 33.71 233 TYR D CA 1
ATOM 1661 C C . TYR D 2 16 ? -5.553 26.904 -30.719 1.00 35.21 233 TYR D C 1
ATOM 1662 O O . TYR D 2 16 ? -5.778 27.806 -31.448 1.00 37.12 233 TYR D O 1
ATOM 1671 N N . GLU D 2 17 ? -4.548 26.093 -30.905 1.00 41.79 234 GLU D N 1
ATOM 1672 C CA . GLU D 2 17 ? -3.598 26.287 -31.948 1.00 46.55 234 GLU D CA 1
ATOM 1673 C C . GLU D 2 17 ? -4.212 25.626 -33.107 1.00 50.33 234 GLU D C 1
ATOM 1674 O O . GLU D 2 17 ? -4.093 24.456 -33.265 1.00 55.43 234 GLU D O 1
ATOM 1680 N N . GLY D 2 18 ? -4.825 26.410 -33.957 1.00 49.32 235 GLY D N 1
ATOM 1681 C CA . GLY D 2 18 ? -5.481 25.893 -35.121 1.00 50.36 235 GLY D CA 1
ATOM 1682 C C . GLY D 2 18 ? -6.643 26.748 -35.548 1.00 49.99 235 GLY D C 1
ATOM 1683 O O . GLY D 2 18 ? -6.915 27.771 -34.968 1.00 47.44 235 GLY D O 1
ATOM 1684 N N . PRO D 2 19 ? -7.317 26.296 -36.593 1.00 52.99 236 PRO D N 1
ATOM 1685 C CA . PRO D 2 19 ? -8.400 27.043 -37.237 1.00 55.42 236 PRO D CA 1
ATOM 1686 C C . PRO D 2 19 ? -9.736 26.895 -36.512 1.00 53.88 236 PRO D C 1
ATOM 1687 O O . PRO D 2 19 ? -10.104 25.807 -36.070 1.00 52.75 236 PRO D O 1
ATOM 1691 N N . HIS D 2 20 ? -10.470 27.991 -36.406 1.00 34.67 237 HIS D N 1
ATOM 1692 C CA . HIS D 2 20 ? -11.735 27.972 -35.694 1.00 33.22 237 HIS D CA 1
ATOM 1693 C C . HIS D 2 20 ? -12.849 28.623 -36.502 1.00 39.65 237 HIS D C 1
ATOM 1694 O O . HIS D 2 20 ? -12.626 29.598 -37.214 1.00 33.87 237 HIS D O 1
ATOM 1701 N N . ARG D 2 21 ? -14.049 28.073 -36.389 1.00 31.47 238 ARG D N 1
ATOM 1702 C CA . ARG D 2 21 ? -15.206 28.707 -36.981 1.00 31.27 238 ARG D CA 1
ATOM 1703 C C . ARG D 2 21 ? -15.667 29.804 -36.045 1.00 32.30 238 ARG D C 1
ATOM 1704 O O . ARG D 2 21 ? -16.604 29.619 -35.279 1.00 32.11 238 ARG D O 1
ATOM 1712 N N . THR D 2 22 ? -14.971 30.934 -36.082 1.00 33.84 239 THR D N 1
ATOM 1713 C CA . THR D 2 22 ? -15.369 32.089 -35.294 1.00 39.58 239 THR D CA 1
ATOM 1714 C C . THR D 2 22 ? -16.442 32.861 -36.056 1.00 36.50 239 THR D C 1
ATOM 1715 O O . THR D 2 22 ? -16.202 33.961 -36.556 1.00 38.71 239 THR D O 1
ATOM 1719 N N . LEU D 2 23 ? -17.625 32.265 -36.143 1.00 35.55 240 LEU D N 1
ATOM 1720 C CA . LEU D 2 23 ? -18.698 32.787 -36.983 1.00 39.49 240 LEU D CA 1
ATOM 1721 C C . LEU D 2 23 ? -19.720 33.591 -36.196 1.00 42.72 240 LEU D C 1
ATOM 1722 O O . LEU D 2 23 ? -20.800 33.900 -36.718 1.00 45.92 240 LEU D O 1
ATOM 1727 N N . GLY D 2 24 ? -19.378 33.927 -34.952 1.00 41.73 241 GLY D N 1
ATOM 1728 C CA . GLY D 2 24 ? -20.275 34.659 -34.072 1.00 43.38 241 GLY D CA 1
ATOM 1729 C C . GLY D 2 24 ? -20.571 36.077 -34.537 1.00 47.72 241 GLY D C 1
ATOM 1730 O O . GLY D 2 24 ? -20.076 36.531 -35.574 1.00 49.52 241 GLY D O 1
#